Protein AF-A0A6G0XK79-F1 (afdb_monomer_lite)

Sequence (240 aa):
MGPRMSEAQRHFRIYRFLKMQYQDMQPIDMDRLFWMAITHQGVVKQQAERINEAMDNLERCKQDLEAAHSKIHEQAQDIVVMADCITDLNDRQQTRVQQTDLEMTQLREQVSTLTSELRVLKTNMTESDMAANRDKRQVSALTAELSVAKSLVAAKEMETSQLHDDLAAVTAELSALKLELLEASNSHKTFDDKTLALQDNKTLVLQDNKTLVLQDDKTLVPQDNSILDPKDDQVPHTSA

pLDDT: mean 79.85, std 23.66, range [32.09, 98.5]

Radius of gyration: 81.58 Å; chains: 1; bounding box: 162×42×206 Å

Organism: NCBI:txid100861

Foldseek 3Di:
DDDDDDPVRVLVVVLVVLCVVCVPDDPVVSVVVSVVVVVVVVVVVVVVVVVVVVVVVVVVVVVVVVVVVVVVVVVVVVVVVVVVVVVVVVVVVVVVVVVVVVVVVVVVVVVVVVVVVVVVVVVVVVVVVVVVVVVVVVVVVVVVVVVVVVVVVVVVVVVVVVVVVVVVVVVVVVVVVVVVVVVVVVVVVVVPPPPDDDDDDDDDDDDDDDDPDPDDDDDDDDDDDDDDDDDDDDDDDDDD

Secondary structure (DSSP, 8-state):
------HHHHHHHHHHHHHHHTTTS-HHHHHHHHHHHHHHHHHHHHHHHHHHHHHHHHHHHHHHHHHHHHHHHHHHHHHHHHHHHHHHHHHHHHHHHHHHHHHHHHHHHHHHHHHHHHHHHHHHHHHHHHHHHHHHHHHHHHHHHHHHHHHHHHHHHHHHHHHHHHHHHHHHHHHHHHHHHHHHHHHHHHHSSSS-------------------PPPP----------------------

Structure (mmCIF, N/CA/C/O backbone):
data_AF-A0A6G0XK79-F1
#
_entry.id   AF-A0A6G0XK79-F1
#
loop_
_atom_site.group_PDB
_atom_site.id
_atom_site.type_symbol
_atom_site.label_atom_id
_atom_site.label_alt_id
_atom_site.label_comp_id
_atom_site.label_asym_id
_atom_site.label_entity_id
_atom_site.label_seq_id
_atom_site.pdbx_PDB_ins_code
_atom_site.Cartn_x
_atom_site.Cartn_y
_atom_site.Cartn_z
_atom_site.occupancy
_atom_site.B_iso_or_equiv
_atom_site.auth_seq_id
_atom_site.auth_comp_id
_atom_site.auth_asym_id
_atom_site.auth_atom_id
_atom_site.pdbx_PDB_model_num
ATOM 1 N N . MET A 1 1 ? 36.091 -12.181 -81.516 1.00 40.56 1 MET A N 1
ATOM 2 C CA . MET A 1 1 ? 37.198 -11.860 -80.589 1.00 40.56 1 MET A CA 1
ATOM 3 C C . MET A 1 1 ? 38.411 -11.451 -81.413 1.00 40.56 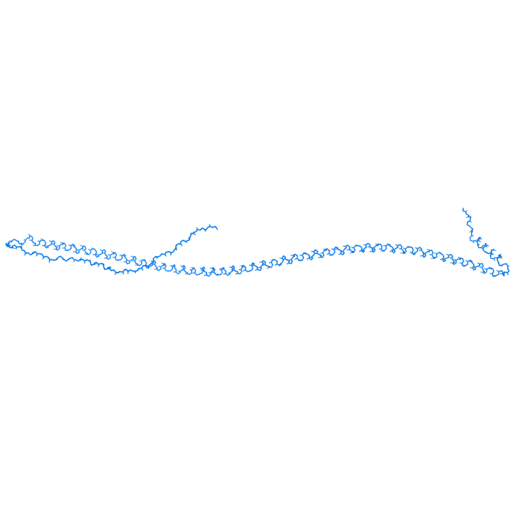1 MET A C 1
ATOM 5 O O . MET A 1 1 ? 38.913 -12.281 -82.154 1.00 40.56 1 MET A O 1
ATOM 9 N N . GLY A 1 2 ? 38.832 -10.185 -81.375 1.00 47.59 2 GLY A N 1
ATOM 10 C CA . GLY A 1 2 ? 40.063 -9.761 -82.057 1.00 47.59 2 GLY A CA 1
ATOM 11 C C . GLY A 1 2 ? 41.308 -10.216 -81.279 1.00 47.59 2 GLY A C 1
ATOM 12 O O . GLY A 1 2 ? 41.247 -10.260 -80.047 1.00 47.59 2 GLY A O 1
ATOM 13 N N . PRO A 1 3 ? 42.424 -10.564 -81.948 1.00 55.78 3 PRO A N 1
ATOM 14 C CA . PRO A 1 3 ? 43.636 -11.008 -81.269 1.00 55.78 3 PRO A CA 1
ATOM 15 C C . PRO A 1 3 ? 44.186 -9.882 -80.385 1.00 55.78 3 PRO A C 1
ATOM 17 O O . PRO A 1 3 ? 44.472 -8.779 -80.857 1.00 55.78 3 PRO A O 1
ATOM 20 N N . ARG A 1 4 ? 44.327 -10.153 -79.082 1.00 59.06 4 ARG A N 1
ATOM 21 C CA . ARG A 1 4 ? 45.000 -9.246 -78.145 1.00 59.06 4 ARG A CA 1
ATOM 22 C C . ARG A 1 4 ? 46.466 -9.124 -78.580 1.00 59.06 4 ARG A C 1
ATOM 24 O O . ARG A 1 4 ? 47.232 -10.062 -78.398 1.00 59.06 4 ARG A O 1
ATOM 31 N N . MET A 1 5 ? 46.851 -7.981 -79.155 1.00 71.75 5 MET A N 1
ATOM 32 C CA . MET A 1 5 ? 48.261 -7.670 -79.431 1.00 71.75 5 MET A CA 1
ATOM 33 C C . MET A 1 5 ? 49.077 -7.755 -78.140 1.00 71.75 5 MET A C 1
ATOM 35 O O . MET A 1 5 ? 48.656 -7.216 -77.104 1.00 71.75 5 MET A O 1
ATOM 39 N N . SER A 1 6 ? 50.245 -8.394 -78.228 1.00 78.12 6 SER A N 1
ATOM 40 C CA . SER A 1 6 ? 51.174 -8.521 -77.104 1.00 78.12 6 SER A CA 1
ATOM 41 C C . SER A 1 6 ? 51.762 -7.160 -76.712 1.00 78.12 6 SER A C 1
ATOM 43 O O . SER A 1 6 ? 51.812 -6.236 -77.528 1.00 78.12 6 SER A O 1
ATOM 45 N N . GLU A 1 7 ? 52.207 -7.023 -75.459 1.00 72.31 7 GLU A N 1
ATOM 46 C CA . GLU A 1 7 ? 52.825 -5.796 -74.919 1.00 72.31 7 GLU A CA 1
ATOM 47 C C . GLU A 1 7 ? 53.948 -5.286 -75.840 1.00 72.31 7 GLU A C 1
ATOM 49 O O . GLU A 1 7 ? 53.963 -4.128 -76.259 1.00 72.31 7 GLU A O 1
ATOM 54 N N . ALA A 1 8 ? 54.815 -6.207 -76.273 1.00 74.00 8 ALA A N 1
ATOM 55 C CA . ALA A 1 8 ? 55.924 -5.934 -77.180 1.00 74.00 8 ALA A CA 1
ATOM 56 C C . ALA A 1 8 ? 55.460 -5.367 -78.532 1.00 74.00 8 ALA A C 1
ATOM 58 O O . ALA A 1 8 ? 56.061 -4.4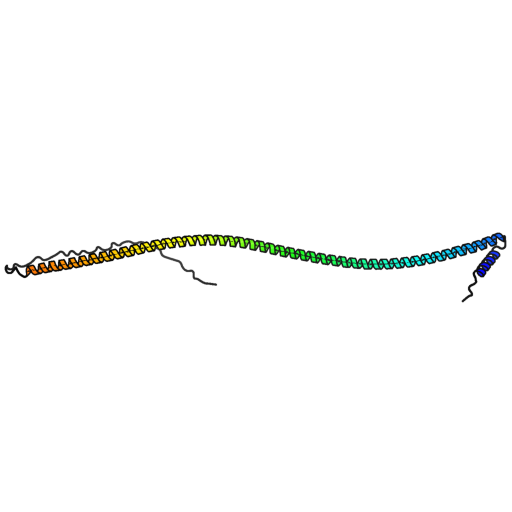32 -79.060 1.00 74.00 8 ALA A O 1
ATOM 59 N N . GLN A 1 9 ? 54.354 -5.878 -79.083 1.00 81.44 9 GLN A N 1
ATOM 60 C CA . GLN A 1 9 ? 53.798 -5.373 -80.340 1.00 81.44 9 GLN A CA 1
ATOM 61 C C . GLN A 1 9 ? 53.176 -3.975 -80.187 1.00 81.44 9 GLN A C 1
ATOM 63 O O . GLN A 1 9 ? 53.191 -3.193 -81.142 1.00 81.44 9 GLN A O 1
ATOM 68 N N . ARG A 1 10 ? 52.647 -3.629 -79.005 1.00 79.19 10 ARG A N 1
ATOM 69 C CA . ARG A 1 10 ? 52.149 -2.272 -78.716 1.00 79.19 10 ARG A CA 1
ATOM 70 C C . ARG A 1 10 ? 53.296 -1.284 -78.574 1.00 79.19 10 ARG A C 1
ATOM 72 O O . ARG A 1 10 ? 53.257 -0.237 -79.212 1.00 79.19 10 ARG A O 1
ATOM 79 N N . HIS A 1 11 ? 54.334 -1.644 -77.822 1.00 81.12 11 HIS A N 1
ATOM 80 C CA . HIS A 1 11 ? 55.532 -0.820 -77.661 1.00 81.12 11 HIS A CA 1
ATOM 81 C C . HIS A 1 11 ? 56.207 -0.555 -79.011 1.00 81.12 11 HIS A C 1
ATOM 83 O O . HIS A 1 11 ? 56.526 0.587 -79.328 1.00 81.12 11 HIS A O 1
ATOM 89 N N . PHE A 1 12 ? 56.312 -1.575 -79.869 1.00 82.00 12 PHE A N 1
ATOM 90 C CA . PHE A 1 12 ? 56.838 -1.412 -81.224 1.00 82.00 12 PHE A CA 1
ATOM 91 C C . PHE A 1 12 ? 55.989 -0.461 -82.087 1.00 82.00 12 PHE A C 1
ATOM 93 O O . PHE A 1 12 ? 56.532 0.348 -82.840 1.00 82.00 12 PHE A O 1
ATOM 100 N N . ARG A 1 13 ? 54.653 -0.506 -81.968 1.00 81.56 13 ARG A N 1
ATOM 101 C CA . ARG A 1 13 ? 53.765 0.453 -82.649 1.00 81.56 13 ARG A CA 1
ATOM 102 C C . ARG A 1 13 ? 53.932 1.879 -82.130 1.00 81.56 13 ARG A C 1
ATOM 104 O O . ARG A 1 13 ? 53.961 2.790 -82.950 1.00 81.56 13 ARG A O 1
ATOM 111 N N . ILE A 1 14 ? 54.058 2.066 -80.817 1.00 81.38 14 ILE A N 1
ATOM 112 C CA . ILE A 1 14 ? 54.282 3.382 -80.199 1.00 81.38 14 ILE A CA 1
ATOM 113 C C . ILE A 1 14 ? 55.622 3.955 -80.664 1.00 81.38 14 ILE A C 1
ATOM 115 O O . ILE A 1 14 ? 55.658 5.079 -81.156 1.00 81.38 14 ILE A O 1
ATOM 119 N N . TYR A 1 15 ? 56.695 3.161 -80.609 1.00 80.69 15 TYR A N 1
ATOM 120 C CA . TYR A 1 15 ? 58.013 3.559 -81.104 1.00 80.69 15 TYR A CA 1
ATOM 121 C C . TYR A 1 15 ? 57.960 3.967 -82.579 1.00 80.69 15 TYR A C 1
ATOM 123 O O . TYR A 1 15 ? 58.430 5.038 -82.958 1.00 80.69 15 TYR A O 1
ATOM 131 N N . ARG A 1 16 ? 57.316 3.147 -83.420 1.00 82.31 16 ARG A N 1
ATOM 132 C CA . ARG A 1 16 ? 57.148 3.440 -84.848 1.00 82.31 16 ARG A CA 1
ATOM 133 C C . ARG A 1 16 ? 56.316 4.702 -85.091 1.00 82.31 16 ARG A C 1
ATOM 135 O O . ARG A 1 16 ? 56.652 5.462 -85.989 1.00 82.31 16 ARG A O 1
ATOM 142 N N . PHE A 1 17 ? 55.251 4.928 -84.324 1.00 82.38 17 PHE A N 1
ATOM 143 C CA . PHE A 1 17 ? 54.407 6.119 -84.440 1.00 82.38 17 PHE A CA 1
ATOM 144 C C . PHE A 1 17 ? 55.158 7.390 -84.041 1.00 82.38 17 PHE A C 1
ATOM 146 O O . PHE A 1 17 ? 55.190 8.334 -84.825 1.00 82.38 17 PHE A O 1
ATOM 153 N N . LEU A 1 18 ? 55.822 7.387 -82.881 1.00 79.94 18 LEU A N 1
ATOM 154 C CA . LEU A 1 18 ? 56.646 8.512 -82.440 1.00 79.94 18 LEU A CA 1
ATOM 155 C C . LEU A 1 18 ? 57.743 8.806 -83.477 1.00 79.94 18 LEU A C 1
ATOM 157 O O . LEU A 1 18 ? 57.928 9.956 -83.858 1.00 79.94 18 LEU A O 1
ATOM 161 N N . LYS A 1 19 ? 58.410 7.770 -84.007 1.00 77.50 19 LYS A N 1
ATOM 162 C CA . LYS A 1 19 ? 59.449 7.909 -85.044 1.00 77.50 19 LYS A CA 1
ATOM 163 C C . LYS A 1 19 ? 58.921 8.502 -86.354 1.00 77.50 19 LYS A C 1
ATOM 165 O O . LYS A 1 19 ? 59.672 9.150 -87.070 1.00 77.50 19 LYS A O 1
ATOM 170 N N . MET A 1 20 ? 57.649 8.273 -86.686 1.00 82.06 20 MET A N 1
ATOM 171 C CA . MET A 1 20 ? 57.010 8.892 -87.853 1.00 82.06 20 MET A CA 1
ATOM 172 C C . MET A 1 20 ? 56.579 10.340 -87.594 1.00 82.06 20 MET A C 1
ATOM 174 O O . MET A 1 20 ? 56.640 11.141 -88.516 1.00 82.06 20 MET A O 1
ATOM 178 N N . GLN A 1 21 ? 56.141 10.677 -86.378 1.00 78.25 21 GLN A N 1
ATOM 179 C CA . GLN A 1 21 ? 55.711 12.038 -86.020 1.00 78.25 21 GLN A CA 1
ATOM 180 C C . GLN A 1 21 ? 56.888 13.006 -85.821 1.00 78.25 21 GLN A C 1
ATOM 182 O O . GLN A 1 21 ? 56.729 14.205 -86.020 1.00 78.25 21 GLN A O 1
ATOM 187 N N . TYR A 1 22 ? 58.067 12.491 -85.466 1.00 78.38 22 TYR A N 1
ATOM 188 C CA . TYR A 1 22 ? 59.258 13.284 -85.152 1.00 78.38 22 TYR A CA 1
ATOM 189 C C . TYR A 1 22 ? 60.474 12.825 -85.977 1.00 78.38 22 TYR A C 1
ATOM 191 O O . TYR A 1 22 ? 61.506 12.446 -85.428 1.00 78.38 22 TYR A O 1
ATOM 199 N N . GLN A 1 23 ? 60.344 12.816 -87.309 1.00 71.88 23 GLN A N 1
ATOM 200 C CA . GLN A 1 23 ? 61.388 12.325 -88.228 1.00 71.88 23 GLN A CA 1
ATOM 201 C C . GLN A 1 23 ? 62.683 13.156 -88.213 1.00 71.88 23 GLN A C 1
ATOM 203 O O . GLN A 1 23 ? 63.746 12.598 -88.477 1.00 71.88 23 GLN A O 1
ATOM 208 N N . ASP A 1 24 ? 62.600 14.442 -87.857 1.00 76.75 24 ASP A N 1
ATOM 209 C CA . ASP A 1 24 ? 63.737 15.376 -87.853 1.00 76.75 24 ASP A CA 1
ATOM 210 C C . ASP A 1 24 ? 64.489 15.433 -86.505 1.00 76.75 24 ASP A C 1
ATOM 212 O O . ASP A 1 24 ? 65.476 16.157 -86.367 1.00 76.75 24 ASP A O 1
ATOM 216 N N . MET A 1 25 ? 64.037 14.684 -85.490 1.00 67.25 25 MET A N 1
ATOM 217 C CA . MET A 1 25 ? 64.692 14.624 -84.178 1.00 67.25 25 MET A CA 1
ATOM 218 C C . MET A 1 25 ? 65.877 13.649 -84.170 1.00 67.25 25 MET A C 1
ATOM 220 O O . MET A 1 25 ? 65.859 12.614 -84.839 1.00 67.25 25 MET A O 1
ATOM 224 N N . GLN A 1 26 ? 66.903 13.936 -83.358 1.00 72.38 26 GLN A N 1
ATOM 225 C CA . GLN A 1 26 ? 68.037 13.024 -83.209 1.00 72.38 26 GLN A CA 1
ATOM 226 C C . GLN A 1 26 ? 67.612 11.698 -82.541 1.00 72.38 26 GLN A C 1
ATOM 228 O O . GLN A 1 26 ? 66.735 11.694 -81.673 1.00 72.38 26 GLN A O 1
ATOM 233 N N . PRO A 1 27 ? 68.254 10.560 -82.878 1.00 68.31 27 PRO A N 1
ATOM 234 C CA . PRO A 1 27 ? 67.885 9.240 -82.349 1.00 68.31 27 PRO A CA 1
ATOM 235 C C . PRO A 1 27 ? 67.851 9.148 -80.813 1.00 68.31 27 PRO A C 1
ATOM 237 O O . PRO A 1 27 ? 67.010 8.446 -80.258 1.00 68.31 27 PRO A O 1
ATOM 240 N N . ILE A 1 28 ? 68.727 9.888 -80.124 1.00 71.44 28 ILE A N 1
ATOM 241 C CA . ILE A 1 28 ? 68.823 9.900 -78.654 1.00 71.44 28 ILE A CA 1
ATOM 242 C C . ILE A 1 28 ? 67.577 10.539 -78.014 1.00 71.44 28 ILE A C 1
ATOM 244 O O . ILE A 1 28 ? 67.080 10.047 -76.999 1.00 71.44 28 ILE A O 1
ATOM 248 N N . ASP A 1 29 ? 67.028 11.592 -78.625 1.00 77.75 29 ASP A N 1
ATOM 249 C CA . ASP A 1 29 ? 65.820 12.261 -78.128 1.00 77.75 29 ASP A CA 1
ATOM 250 C C . ASP A 1 29 ? 64.577 11.379 -78.318 1.00 77.75 29 ASP A C 1
ATOM 252 O O . ASP A 1 29 ? 63.693 11.332 -77.458 1.00 77.75 29 ASP A O 1
ATOM 256 N N . MET A 1 30 ? 64.555 10.593 -79.396 1.00 75.56 30 MET A N 1
ATOM 257 C CA . MET A 1 30 ? 63.496 9.627 -79.689 1.00 75.56 30 MET A CA 1
ATOM 258 C C . MET A 1 30 ? 63.439 8.464 -78.696 1.00 75.56 30 MET A C 1
ATOM 260 O O . MET A 1 30 ? 62.354 8.112 -78.225 1.00 75.56 30 MET A O 1
ATOM 264 N N . ASP A 1 31 ? 64.584 7.882 -78.338 1.00 81.62 31 ASP A N 1
ATOM 265 C CA . ASP A 1 31 ? 64.633 6.802 -77.347 1.00 81.62 31 ASP A CA 1
ATOM 266 C C . ASP A 1 31 ? 64.219 7.308 -75.955 1.00 81.62 31 ASP A C 1
ATOM 268 O O . ASP A 1 31 ? 63.509 6.614 -75.221 1.00 81.62 31 ASP A O 1
ATOM 272 N N . ARG A 1 32 ? 64.575 8.553 -75.608 1.00 83.56 32 ARG A N 1
ATOM 273 C CA . ARG A 1 32 ? 64.145 9.198 -74.360 1.00 83.56 32 ARG A CA 1
ATOM 274 C C . ARG A 1 32 ? 62.633 9.419 -74.317 1.00 83.56 32 ARG A C 1
ATOM 276 O O . ARG A 1 32 ? 62.011 9.114 -73.300 1.00 83.56 32 ARG A O 1
ATOM 283 N N . LEU A 1 33 ? 62.033 9.904 -75.408 1.00 82.88 33 LEU A N 1
ATOM 284 C CA . LEU A 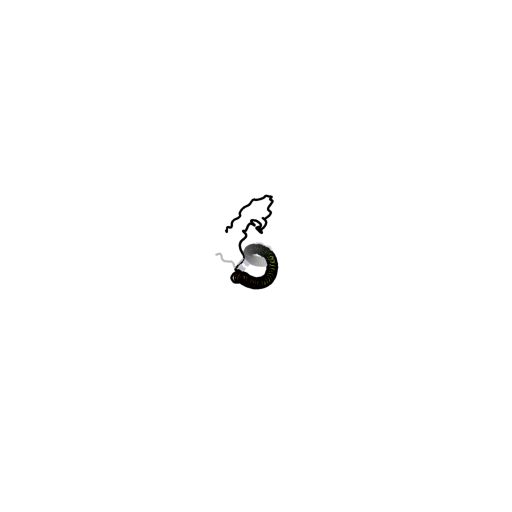1 33 ? 60.578 10.058 -75.526 1.00 82.88 33 LEU A CA 1
ATOM 285 C C . LEU A 1 33 ? 59.853 8.714 -75.437 1.00 82.88 33 LEU A C 1
ATOM 287 O O . LEU A 1 33 ? 58.829 8.612 -74.762 1.00 82.88 33 LEU A O 1
ATOM 291 N N . PHE A 1 34 ? 60.393 7.676 -76.076 1.00 84.94 34 PHE A N 1
ATOM 292 C CA . PHE A 1 34 ? 59.839 6.331 -75.995 1.00 84.94 34 PHE A CA 1
ATOM 293 C C . PHE A 1 34 ? 59.852 5.795 -74.557 1.00 84.94 34 PHE A C 1
ATOM 295 O O . PHE A 1 34 ? 58.803 5.396 -74.054 1.00 84.94 34 PHE A O 1
ATOM 302 N N . TRP A 1 35 ? 60.991 5.845 -73.858 1.00 85.06 35 TRP A N 1
ATOM 303 C CA . TRP A 1 35 ? 61.067 5.400 -72.462 1.00 85.06 35 TRP A CA 1
ATOM 304 C C . TRP A 1 35 ? 60.178 6.224 -71.532 1.00 85.06 35 TRP A C 1
ATOM 306 O O . TRP A 1 35 ? 59.519 5.649 -70.669 1.00 85.06 35 TRP A O 1
ATOM 316 N N . MET A 1 36 ? 60.093 7.541 -71.739 1.00 86.00 36 MET A N 1
ATOM 317 C CA . MET A 1 36 ? 59.183 8.411 -70.994 1.00 86.00 36 MET A CA 1
ATOM 318 C C . MET A 1 36 ? 57.715 8.013 -71.216 1.00 86.00 36 MET A C 1
ATOM 320 O O . MET A 1 36 ? 56.952 7.905 -70.260 1.00 86.00 36 MET A O 1
ATOM 324 N N . ALA A 1 37 ? 57.306 7.718 -72.451 1.00 82.88 37 ALA A N 1
ATOM 325 C CA . ALA A 1 37 ? 55.948 7.254 -72.733 1.00 82.88 37 ALA A CA 1
ATOM 326 C C . ALA A 1 37 ? 55.630 5.921 -72.029 1.00 82.88 37 ALA A C 1
ATOM 328 O O . ALA A 1 37 ? 54.549 5.770 -71.458 1.00 82.88 37 ALA A O 1
ATOM 329 N N . ILE A 1 38 ? 56.579 4.978 -72.014 1.00 83.62 38 ILE A N 1
ATOM 330 C CA . ILE A 1 38 ? 56.422 3.684 -71.334 1.00 83.62 38 ILE A CA 1
ATOM 331 C C . ILE A 1 38 ? 56.330 3.852 -69.811 1.00 83.62 38 ILE A C 1
ATOM 333 O O . ILE A 1 38 ? 55.458 3.248 -69.184 1.00 83.62 38 ILE A O 1
ATOM 337 N N . THR A 1 39 ? 57.177 4.687 -69.200 1.00 85.56 39 THR A N 1
ATOM 338 C CA . THR A 1 39 ? 57.130 4.923 -67.748 1.00 85.56 39 THR A CA 1
ATOM 339 C C . THR A 1 39 ? 55.848 5.639 -67.336 1.00 85.56 39 THR A C 1
ATOM 341 O O . THR A 1 39 ? 55.195 5.198 -66.391 1.00 85.56 39 THR A O 1
ATOM 344 N N . HIS A 1 40 ? 55.415 6.667 -68.074 1.00 86.38 40 HIS A N 1
ATOM 345 C CA . HIS A 1 40 ? 54.132 7.328 -67.828 1.00 86.38 40 HIS A CA 1
ATOM 346 C C . HIS A 1 40 ? 52.948 6.365 -67.981 1.00 86.38 40 HIS A C 1
ATOM 348 O O . HIS A 1 40 ? 52.057 6.370 -67.135 1.00 86.38 40 HIS A O 1
ATOM 354 N N . GLN A 1 41 ? 52.941 5.497 -68.999 1.00 86.19 41 GLN A N 1
ATOM 355 C CA . GLN A 1 41 ? 51.893 4.484 -69.160 1.00 86.19 41 GLN A CA 1
ATOM 356 C C . GLN A 1 41 ? 51.857 3.503 -67.976 1.00 86.19 41 GLN A C 1
ATOM 358 O O . GLN A 1 41 ? 50.774 3.173 -67.487 1.00 86.19 41 GLN A O 1
ATOM 363 N N . GLY A 1 42 ? 53.023 3.064 -67.490 1.00 87.56 42 GLY A N 1
ATOM 364 C CA . GLY A 1 42 ? 53.133 2.215 -66.302 1.00 87.56 42 GLY A CA 1
ATOM 365 C C . GLY A 1 42 ? 52.592 2.893 -65.040 1.00 87.56 42 GLY A C 1
ATOM 366 O O . GLY A 1 42 ? 51.783 2.300 -64.327 1.00 87.56 42 GLY A O 1
ATOM 367 N N . VAL A 1 43 ? 52.963 4.157 -64.808 1.00 91.31 43 VAL A N 1
ATOM 368 C CA . VAL A 1 43 ? 52.475 4.965 -63.676 1.00 91.31 43 VAL A CA 1
ATOM 369 C C . VAL A 1 43 ? 50.961 5.164 -63.748 1.00 91.31 43 VAL A C 1
ATOM 371 O O . VAL A 1 43 ? 50.273 4.963 -62.751 1.00 91.31 43 VAL A O 1
ATOM 374 N N . VAL A 1 44 ? 50.417 5.490 -64.926 1.00 90.44 44 VAL A N 1
ATOM 375 C CA . VAL A 1 44 ? 48.968 5.661 -65.125 1.00 90.44 44 VAL A CA 1
ATOM 376 C C . VAL A 1 44 ? 48.215 4.361 -64.837 1.00 90.44 44 VAL A C 1
ATOM 378 O O . VAL A 1 44 ? 47.181 4.392 -64.174 1.00 90.44 44 VAL A O 1
ATOM 381 N N . LYS A 1 45 ? 48.736 3.209 -65.279 1.00 91.62 45 LYS A N 1
ATOM 382 C CA . LYS A 1 45 ? 48.121 1.903 -65.001 1.00 91.62 45 LYS A CA 1
ATOM 383 C C . LYS A 1 45 ? 48.135 1.573 -63.506 1.00 91.62 45 LYS A C 1
ATOM 385 O O . LYS A 1 45 ? 47.096 1.211 -62.962 1.00 91.62 45 LYS A O 1
ATOM 390 N N . GLN A 1 46 ? 49.273 1.761 -62.838 1.00 93.38 46 GLN A N 1
ATOM 391 C CA . GLN A 1 46 ? 49.388 1.551 -61.393 1.00 93.38 46 GLN A CA 1
ATOM 392 C C . GLN A 1 46 ? 48.452 2.485 -60.614 1.00 93.38 46 GLN A C 1
ATOM 394 O O . GLN A 1 46 ? 47.833 2.086 -59.630 1.00 93.38 46 GLN A O 1
ATOM 399 N N . GLN A 1 47 ? 48.320 3.736 -61.054 1.00 94.50 47 GLN A N 1
ATOM 400 C CA . GLN A 1 47 ? 47.414 4.691 -60.432 1.00 94.50 47 GLN A CA 1
ATOM 401 C C . GLN A 1 47 ? 45.945 4.303 -60.639 1.00 94.50 47 GLN A C 1
ATOM 403 O O . GLN A 1 47 ? 45.164 4.417 -59.699 1.00 94.50 47 GLN A O 1
ATOM 408 N N . ALA A 1 48 ? 45.576 3.779 -61.812 1.00 94.38 48 ALA A N 1
ATOM 409 C CA . ALA A 1 48 ? 44.236 3.252 -62.064 1.00 94.38 48 ALA A CA 1
ATOM 410 C C . ALA A 1 48 ? 43.909 2.034 -61.178 1.00 94.38 48 ALA A C 1
ATOM 412 O O . ALA A 1 48 ? 42.817 1.964 -60.623 1.00 94.38 48 ALA A O 1
ATOM 413 N N . GLU A 1 49 ? 44.856 1.111 -60.989 1.00 96.06 49 GLU A N 1
ATOM 414 C CA . GLU A 1 49 ? 44.693 -0.040 -60.085 1.00 96.06 49 GLU A CA 1
ATOM 415 C C . GLU A 1 49 ? 44.484 0.411 -58.631 1.00 96.06 49 GLU A C 1
ATOM 417 O O . GLU A 1 49 ? 43.546 -0.040 -57.978 1.00 96.06 49 GLU A O 1
ATOM 422 N N . ARG A 1 50 ? 45.279 1.381 -58.157 1.00 96.75 50 ARG A N 1
ATOM 423 C CA . ARG A 1 50 ? 45.112 1.974 -56.818 1.00 96.75 50 ARG A CA 1
ATOM 424 C C . ARG A 1 50 ? 43.766 2.674 -56.639 1.00 96.75 50 ARG A C 1
ATOM 426 O O . ARG A 1 50 ? 43.195 2.616 -55.555 1.00 96.75 50 ARG A O 1
ATOM 433 N N . ILE A 1 51 ? 43.274 3.359 -57.674 1.00 96.81 51 ILE A N 1
ATOM 434 C CA . ILE A 1 51 ? 41.955 4.006 -57.643 1.00 96.81 51 ILE A CA 1
ATOM 435 C C . ILE A 1 51 ? 40.851 2.950 -57.552 1.00 96.81 51 ILE A C 1
ATOM 437 O O . ILE A 1 51 ? 39.957 3.101 -56.727 1.00 96.81 51 ILE A O 1
ATOM 441 N N . ASN A 1 52 ? 40.935 1.872 -58.333 1.00 96.31 52 ASN A N 1
ATOM 442 C CA . ASN A 1 52 ? 39.951 0.790 -58.281 1.00 96.31 52 ASN A CA 1
ATOM 443 C C . ASN A 1 52 ? 39.927 0.111 -56.904 1.00 96.31 52 ASN A C 1
ATOM 445 O O . ASN A 1 52 ? 38.860 -0.063 -56.329 1.00 96.31 52 ASN A O 1
ATOM 449 N N . GLU A 1 53 ? 41.092 -0.188 -56.324 1.00 97.56 53 GLU A N 1
ATOM 450 C CA . GLU A 1 53 ? 41.173 -0.761 -54.976 1.00 97.56 53 GLU A CA 1
ATOM 451 C C . GLU A 1 53 ? 40.605 0.193 -53.909 1.00 97.56 53 GLU A C 1
ATOM 453 O O . GLU A 1 53 ? 39.880 -0.228 -53.005 1.00 97.56 53 GLU A O 1
ATOM 458 N N . ALA A 1 54 ? 40.889 1.495 -54.021 1.00 97.12 54 ALA A N 1
ATOM 459 C CA . ALA A 1 54 ? 40.313 2.503 -53.135 1.00 97.12 54 ALA A CA 1
ATOM 460 C C . ALA A 1 54 ? 38.784 2.585 -53.275 1.00 97.12 54 ALA A C 1
ATOM 462 O O . ALA A 1 54 ? 38.097 2.718 -52.264 1.00 97.12 54 ALA A O 1
ATOM 463 N N . MET A 1 55 ? 38.252 2.468 -54.495 1.00 97.56 55 MET A N 1
ATOM 464 C CA . MET A 1 55 ? 36.810 2.411 -54.741 1.00 97.56 55 MET A CA 1
ATOM 465 C C . MET A 1 55 ? 36.173 1.163 -54.120 1.00 97.56 55 MET A C 1
ATOM 467 O O . MET A 1 55 ? 35.163 1.290 -53.434 1.00 97.56 55 MET A O 1
ATOM 471 N N . ASP A 1 56 ? 36.782 -0.014 -54.274 1.00 97.69 56 ASP A N 1
ATOM 472 C CA . ASP A 1 56 ? 36.275 -1.257 -53.677 1.00 97.69 56 ASP A CA 1
ATOM 473 C C . ASP A 1 56 ? 36.287 -1.205 -52.141 1.00 97.69 56 ASP A C 1
ATOM 475 O O . ASP A 1 56 ? 35.377 -1.709 -51.477 1.00 97.69 56 ASP A O 1
ATOM 479 N N . ASN A 1 57 ? 37.318 -0.590 -51.555 1.00 98.00 57 ASN A N 1
ATOM 480 C CA . ASN A 1 57 ? 37.393 -0.361 -50.112 1.00 98.00 57 ASN A CA 1
ATOM 481 C C . ASN A 1 57 ? 36.326 0.639 -49.639 1.00 98.00 57 ASN A C 1
ATOM 483 O O . ASN A 1 57 ? 35.730 0.434 -48.582 1.00 98.00 57 ASN A O 1
ATOM 487 N N . LEU A 1 58 ? 36.072 1.701 -50.411 1.00 98.19 58 LEU A N 1
ATOM 488 C CA . LEU A 1 58 ? 35.028 2.680 -50.110 1.00 98.19 58 LEU A CA 1
ATOM 489 C C . LEU A 1 58 ? 33.639 2.030 -50.139 1.00 98.19 58 LEU A C 1
ATOM 491 O O . LEU A 1 58 ? 32.840 2.270 -49.238 1.00 98.19 58 LEU A O 1
ATOM 495 N N . GLU A 1 59 ? 33.368 1.182 -51.132 1.00 98.00 59 GLU A N 1
ATOM 496 C CA . GLU A 1 59 ? 32.081 0.493 -51.252 1.00 98.00 59 GLU A CA 1
ATOM 497 C C . GLU A 1 59 ? 31.859 -0.487 -50.092 1.00 98.00 59 GLU A C 1
ATOM 499 O O . GLU A 1 59 ? 30.781 -0.500 -49.500 1.00 98.00 59 GLU A O 1
ATOM 504 N N . ARG A 1 60 ? 32.895 -1.236 -49.684 1.00 98.25 60 ARG A N 1
ATOM 505 C CA . ARG A 1 60 ? 32.836 -2.065 -48.466 1.00 98.25 60 ARG A CA 1
ATOM 506 C C . ARG A 1 60 ? 32.561 -1.231 -47.215 1.00 98.25 60 ARG A C 1
ATOM 508 O O . ARG A 1 60 ? 31.657 -1.554 -46.456 1.00 98.25 60 ARG A O 1
ATOM 515 N N . CYS A 1 61 ? 33.281 -0.124 -47.038 1.00 98.19 61 CYS A N 1
ATOM 516 C CA . CYS A 1 61 ? 33.086 0.778 -45.900 1.00 98.19 61 CYS A CA 1
ATOM 517 C C . CYS A 1 61 ? 31.657 1.345 -45.849 1.00 98.19 61 CYS A C 1
ATOM 519 O O . CYS A 1 61 ? 31.051 1.432 -44.782 1.00 98.19 61 CYS A O 1
ATOM 521 N N . LYS A 1 62 ? 31.087 1.690 -47.007 1.00 98.25 62 LYS A N 1
ATOM 522 C CA . LYS A 1 62 ? 29.701 2.148 -47.116 1.00 98.25 62 LYS A CA 1
ATOM 523 C C . LYS A 1 62 ? 28.709 1.064 -46.682 1.00 98.25 62 LYS A C 1
ATOM 525 O O . LYS A 1 62 ? 27.803 1.364 -45.911 1.00 98.25 62 LYS A O 1
ATOM 530 N N . GLN A 1 63 ? 28.892 -0.176 -47.134 1.00 98.25 63 GLN A N 1
ATOM 531 C CA . GLN A 1 63 ? 28.036 -1.303 -46.741 1.00 98.25 63 GLN A CA 1
ATOM 532 C C . GLN A 1 63 ? 28.107 -1.572 -45.233 1.00 98.25 63 GLN A C 1
ATOM 534 O O . GLN A 1 63 ? 27.072 -1.745 -44.589 1.00 98.25 63 GLN A O 1
ATOM 539 N N . ASP A 1 64 ? 29.308 -1.535 -44.653 1.00 98.31 64 ASP A N 1
ATOM 540 C CA . ASP A 1 64 ? 29.502 -1.692 -43.208 1.00 98.31 64 ASP A CA 1
ATOM 541 C C . ASP A 1 64 ? 28.809 -0.567 -42.421 1.00 98.31 64 ASP A C 1
ATOM 543 O O . ASP A 1 64 ? 28.181 -0.818 -41.389 1.00 98.31 64 ASP A O 1
ATOM 547 N N . LEU A 1 65 ? 28.869 0.673 -42.924 1.00 98.31 65 LEU A N 1
ATOM 548 C CA . LEU A 1 65 ? 28.193 1.818 -42.315 1.00 98.31 65 LEU A CA 1
ATOM 549 C C . LEU A 1 65 ? 26.664 1.682 -42.374 1.00 98.31 65 LEU A C 1
ATOM 551 O O . LEU A 1 65 ? 25.991 1.941 -41.377 1.00 98.31 65 LEU A O 1
ATOM 555 N N . GLU A 1 66 ? 26.107 1.248 -43.506 1.00 98.12 66 GLU A N 1
ATOM 556 C CA . GLU A 1 66 ? 24.666 1.005 -43.664 1.00 98.12 66 GLU A CA 1
ATOM 557 C C . GLU A 1 66 ? 24.173 -0.124 -42.741 1.00 98.12 66 GLU A C 1
ATOM 559 O O . GLU A 1 66 ? 23.117 -0.003 -42.106 1.00 98.12 66 GLU A O 1
ATOM 564 N N . ALA A 1 67 ? 24.962 -1.193 -42.591 1.00 98.31 67 ALA A N 1
ATOM 565 C CA . ALA A 1 67 ? 24.673 -2.276 -41.655 1.00 98.31 67 ALA A CA 1
ATOM 566 C C . ALA A 1 67 ? 24.719 -1.797 -40.193 1.00 98.31 67 ALA A C 1
ATOM 568 O O . ALA A 1 67 ? 23.819 -2.104 -39.406 1.00 98.31 67 ALA A O 1
ATOM 569 N N . ALA A 1 68 ? 25.727 -0.996 -39.832 1.00 98.19 68 ALA A N 1
ATOM 570 C CA . ALA A 1 68 ? 25.837 -0.405 -38.501 1.00 98.19 68 ALA A CA 1
ATOM 571 C C . ALA A 1 68 ? 24.662 0.536 -38.199 1.00 98.19 68 ALA A C 1
ATOM 573 O O . ALA A 1 68 ? 24.068 0.446 -37.126 1.00 98.19 68 ALA A O 1
ATOM 574 N N . HIS A 1 69 ? 24.279 1.392 -39.150 1.00 98.31 69 HIS A N 1
ATOM 575 C CA . HIS A 1 69 ? 23.116 2.272 -39.021 1.00 98.31 69 HIS A CA 1
ATOM 576 C C . HIS A 1 69 ? 21.821 1.488 -38.808 1.00 98.31 69 HIS A C 1
ATOM 578 O O . HIS A 1 69 ? 21.036 1.841 -37.931 1.00 98.31 69 HIS A O 1
ATOM 584 N N . SER A 1 70 ? 21.618 0.406 -39.563 1.00 98.31 70 SER A N 1
ATOM 585 C CA . SER A 1 70 ? 20.433 -0.446 -39.417 1.00 98.31 70 SER A CA 1
ATOM 586 C C . SER A 1 70 ? 20.358 -1.062 -38.017 1.00 98.31 70 SER A C 1
ATOM 588 O O . SER A 1 70 ? 19.312 -1.014 -37.376 1.00 98.31 70 SER A O 1
ATOM 590 N N . LYS A 1 71 ? 21.490 -1.549 -37.495 1.00 98.44 71 LYS A N 1
ATOM 591 C CA . LYS A 1 71 ? 21.567 -2.120 -36.146 1.00 98.44 71 LYS A CA 1
ATOM 592 C C . LYS A 1 71 ? 21.354 -1.078 -35.047 1.00 98.44 71 LYS A C 1
ATOM 594 O O . LYS A 1 71 ? 20.657 -1.348 -34.076 1.00 98.44 71 LYS A O 1
ATOM 599 N N . ILE A 1 72 ? 21.930 0.116 -35.197 1.00 98.19 72 ILE A N 1
ATOM 600 C CA . ILE A 1 72 ? 21.709 1.229 -34.261 1.00 98.19 72 ILE A CA 1
ATOM 601 C C . ILE A 1 72 ? 20.232 1.631 -34.258 1.00 98.19 72 ILE A C 1
ATOM 603 O O . ILE A 1 72 ? 19.680 1.913 -33.199 1.00 98.19 72 ILE A O 1
ATOM 607 N N . HIS A 1 73 ? 19.582 1.645 -35.423 1.00 98.25 73 HIS A N 1
ATOM 608 C CA . HIS A 1 73 ? 18.164 1.969 -35.526 1.00 98.25 73 HIS A CA 1
ATOM 609 C C . HIS A 1 73 ? 17.281 0.944 -34.804 1.00 98.25 73 HIS A C 1
ATOM 611 O O . HIS A 1 73 ? 16.402 1.344 -34.047 1.00 98.25 73 HIS A O 1
ATOM 617 N N . GLU A 1 74 ? 17.547 -0.351 -34.982 1.00 98.19 74 GLU A N 1
ATOM 618 C CA . GLU A 1 74 ? 16.859 -1.431 -34.260 1.00 98.19 74 GLU A CA 1
ATOM 619 C C . GLU A 1 74 ? 17.047 -1.288 -32.741 1.00 98.19 74 GLU A C 1
ATOM 621 O O . GLU A 1 74 ? 16.076 -1.232 -31.992 1.00 98.19 74 GLU A O 1
ATOM 626 N N . GLN A 1 75 ? 18.286 -1.086 -32.285 1.00 98.25 75 GLN A N 1
ATOM 627 C CA . GLN A 1 75 ? 18.567 -0.862 -30.864 1.00 98.25 75 GLN A CA 1
ATOM 628 C C . GLN A 1 75 ? 17.869 0.387 -30.312 1.00 98.25 75 GLN A C 1
ATOM 630 O O . GLN A 1 75 ? 17.416 0.390 -29.169 1.00 98.25 75 GLN A O 1
ATOM 635 N N . ALA A 1 76 ? 17.768 1.458 -31.102 1.00 98.06 76 ALA A N 1
ATOM 636 C CA . ALA A 1 76 ? 17.049 2.661 -30.701 1.00 98.06 76 ALA A CA 1
ATOM 637 C C . ALA A 1 76 ? 15.542 2.398 -30.546 1.00 98.06 76 ALA A C 1
ATOM 639 O O . ALA A 1 76 ? 14.937 2.917 -29.611 1.00 98.06 76 ALA A O 1
ATOM 640 N N . GLN A 1 77 ? 14.946 1.576 -31.416 1.00 98.19 77 GLN A N 1
ATOM 641 C CA . GLN A 1 77 ? 13.547 1.160 -31.287 1.00 98.19 77 GLN A CA 1
ATOM 642 C C . GLN A 1 77 ? 13.326 0.328 -30.017 1.00 98.19 77 GLN A C 1
ATOM 644 O O . GLN A 1 77 ? 12.399 0.617 -29.260 1.00 98.19 77 GLN A O 1
ATOM 649 N N . ASP A 1 78 ? 14.211 -0.629 -29.728 1.00 98.19 78 ASP A N 1
ATOM 650 C CA . ASP A 1 78 ? 14.143 -1.436 -28.504 1.00 98.19 78 ASP A CA 1
ATOM 651 C C . ASP A 1 78 ? 14.229 -0.570 -27.238 1.00 98.19 78 ASP A C 1
ATOM 653 O O . ASP A 1 78 ? 13.494 -0.785 -26.270 1.00 98.19 78 ASP A O 1
ATOM 657 N N . ILE A 1 79 ? 15.099 0.447 -27.244 1.00 98.25 79 ILE A N 1
ATOM 658 C CA . ILE A 1 79 ? 15.228 1.404 -26.137 1.00 98.25 79 ILE A CA 1
ATOM 659 C C . ILE A 1 79 ? 13.928 2.187 -25.928 1.00 98.25 79 ILE A C 1
ATOM 661 O O . ILE A 1 79 ? 13.532 2.392 -24.782 1.00 98.25 79 ILE A O 1
ATOM 665 N N . VAL A 1 80 ? 13.252 2.606 -27.002 1.00 98.38 80 VAL A N 1
ATOM 666 C CA . VAL A 1 80 ? 11.962 3.310 -26.901 1.00 98.38 80 VAL A CA 1
ATOM 667 C C . VAL A 1 80 ? 10.905 2.408 -26.264 1.00 98.38 80 VAL A C 1
ATOM 669 O O . VAL A 1 80 ? 10.276 2.812 -25.291 1.00 98.38 80 VAL A O 1
ATOM 672 N N . VAL A 1 81 ? 10.778 1.159 -26.722 1.00 98.25 81 VAL A N 1
ATOM 673 C CA . VAL A 1 81 ? 9.831 0.192 -26.137 1.00 98.25 81 VAL A CA 1
ATOM 674 C C . VAL A 1 81 ? 10.132 -0.059 -24.656 1.00 98.25 81 VAL A C 1
ATOM 676 O O . VAL A 1 81 ? 9.222 -0.158 -23.830 1.00 98.25 81 VAL A O 1
ATOM 679 N N . MET A 1 82 ? 11.412 -0.140 -24.290 1.00 98.31 82 MET A N 1
ATOM 680 C CA . MET A 1 82 ? 11.819 -0.287 -22.895 1.00 98.31 82 MET A CA 1
ATOM 681 C C . MET A 1 82 ? 11.465 0.951 -22.059 1.00 98.31 82 MET A C 1
ATOM 683 O O . MET A 1 82 ? 11.013 0.801 -20.924 1.00 98.31 82 MET A O 1
ATOM 687 N N . ALA A 1 83 ? 11.634 2.157 -22.605 1.00 98.38 83 ALA A N 1
ATOM 688 C CA . ALA A 1 83 ? 11.257 3.401 -21.937 1.00 98.38 83 ALA A CA 1
ATOM 689 C C . ALA A 1 83 ? 9.741 3.485 -21.688 1.00 98.38 83 ALA A C 1
ATOM 691 O O . ALA A 1 83 ? 9.324 3.857 -20.587 1.00 98.38 83 ALA A O 1
ATOM 692 N N . ASP A 1 84 ? 8.925 3.061 -22.655 1.00 98.38 84 ASP A N 1
ATOM 693 C CA . ASP A 1 84 ? 7.470 2.967 -22.494 1.00 98.38 84 ASP A CA 1
ATOM 694 C C . ASP A 1 84 ? 7.106 1.965 -21.386 1.00 98.38 84 ASP A C 1
ATOM 696 O O . ASP A 1 84 ? 6.329 2.281 -20.486 1.00 98.38 84 ASP A O 1
ATOM 700 N N . CYS A 1 85 ? 7.749 0.790 -21.362 1.00 98.38 85 CYS A N 1
ATOM 701 C CA . CYS A 1 85 ? 7.532 -0.215 -20.315 1.00 98.38 85 CYS A CA 1
ATOM 702 C C . CYS A 1 85 ? 7.920 0.287 -18.914 1.00 98.38 85 CYS A C 1
ATOM 704 O O . CYS A 1 85 ? 7.254 -0.041 -17.929 1.00 98.38 85 CYS A O 1
ATOM 706 N N . ILE A 1 86 ? 9.006 1.058 -18.801 1.00 98.38 86 ILE A N 1
ATOM 707 C CA . ILE A 1 86 ? 9.428 1.675 -17.536 1.00 98.38 86 ILE A CA 1
ATOM 708 C C . ILE A 1 86 ? 8.389 2.699 -17.079 1.00 98.38 86 ILE A C 1
ATOM 710 O O . ILE A 1 86 ? 8.058 2.733 -15.894 1.00 98.38 86 ILE A O 1
ATOM 714 N N . THR A 1 87 ? 7.858 3.496 -18.006 1.00 98.06 87 THR A N 1
ATOM 715 C CA . THR A 1 87 ? 6.828 4.500 -17.716 1.00 98.06 87 THR A CA 1
ATOM 716 C C . THR A 1 87 ? 5.549 3.825 -17.209 1.00 98.06 87 THR A C 1
ATOM 718 O O . THR A 1 87 ? 5.094 4.136 -16.110 1.00 98.06 87 THR A O 1
ATOM 721 N N . ASP A 1 88 ? 5.065 2.793 -17.908 1.00 98.50 88 ASP A N 1
ATOM 722 C CA . ASP A 1 88 ? 3.925 1.966 -17.486 1.00 98.50 88 ASP A CA 1
ATOM 723 C C . ASP A 1 88 ? 4.130 1.332 -16.100 1.00 98.50 88 ASP A C 1
ATOM 725 O O . ASP A 1 88 ? 3.215 1.279 -15.269 1.00 98.50 88 ASP A O 1
ATOM 729 N N . LEU A 1 89 ? 5.330 0.804 -15.838 1.00 98.31 89 LEU A N 1
ATOM 730 C CA . LEU A 1 89 ? 5.659 0.210 -14.545 1.00 98.31 89 LEU A CA 1
ATOM 731 C C . LEU A 1 89 ? 5.627 1.262 -13.432 1.00 98.31 89 LEU A C 1
ATOM 733 O O . LEU A 1 89 ? 5.108 0.983 -12.349 1.00 98.31 89 LEU A O 1
ATOM 737 N N . ASN A 1 90 ? 6.158 2.452 -13.701 1.00 98.19 90 ASN A N 1
ATOM 738 C CA . ASN A 1 90 ? 6.187 3.553 -12.751 1.00 98.19 90 ASN A CA 1
ATOM 739 C C . ASN A 1 90 ? 4.767 4.040 -12.418 1.00 98.19 90 ASN A C 1
ATOM 741 O O . ASN A 1 90 ? 4.430 4.183 -11.244 1.00 98.19 90 ASN A O 1
ATOM 745 N N . ASP A 1 91 ? 3.893 4.170 -13.417 1.00 98.12 91 ASP A N 1
ATOM 746 C CA . ASP A 1 91 ? 2.490 4.555 -13.218 1.00 98.12 91 ASP A CA 1
ATOM 747 C C . ASP A 1 91 ? 1.724 3.522 -12.375 1.00 98.12 91 ASP A C 1
ATOM 749 O O . ASP A 1 91 ? 0.981 3.867 -11.444 1.00 98.12 91 ASP A O 1
ATOM 753 N N . ARG A 1 92 ? 1.953 2.224 -12.626 1.00 98.25 92 ARG A N 1
ATOM 754 C CA . ARG A 1 92 ? 1.387 1.143 -11.798 1.00 98.25 92 ARG A CA 1
ATOM 755 C C . ARG A 1 92 ? 1.903 1.192 -10.365 1.00 98.25 92 ARG A C 1
ATOM 757 O O . ARG A 1 92 ? 1.128 0.962 -9.437 1.00 98.25 92 ARG A O 1
ATOM 764 N N . GLN A 1 93 ? 3.193 1.455 -10.165 1.00 97.88 93 GLN A N 1
ATOM 765 C CA . GLN A 1 93 ? 3.764 1.596 -8.825 1.00 97.88 93 GLN A CA 1
ATOM 766 C C . GLN A 1 93 ? 3.162 2.798 -8.095 1.00 97.88 93 GLN A C 1
ATOM 768 O O . GLN A 1 93 ? 2.725 2.642 -6.956 1.00 97.88 93 GLN A O 1
ATOM 773 N N . GLN A 1 94 ? 3.038 3.945 -8.761 1.00 97.94 94 GLN A N 1
ATOM 774 C CA . GLN A 1 94 ? 2.430 5.146 -8.193 1.00 97.94 94 GLN A CA 1
ATOM 775 C C . GLN A 1 94 ? 0.974 4.909 -7.776 1.00 97.94 94 GLN A C 1
ATOM 777 O O . GLN A 1 94 ? 0.574 5.275 -6.671 1.00 97.94 94 GLN A O 1
ATOM 782 N N . THR A 1 95 ? 0.197 4.228 -8.620 1.00 97.94 95 THR A N 1
ATOM 783 C CA . THR A 1 95 ? -1.199 3.879 -8.312 1.00 97.94 95 THR A CA 1
ATOM 784 C C . THR A 1 95 ? -1.289 2.953 -7.095 1.00 97.94 95 THR A C 1
ATOM 786 O O . THR A 1 95 ? -2.125 3.157 -6.215 1.00 97.94 95 THR A O 1
ATOM 789 N N . ARG A 1 96 ? -0.399 1.954 -6.996 1.00 98.00 96 ARG A N 1
ATOM 790 C CA . ARG A 1 96 ? -0.347 1.043 -5.839 1.00 98.00 96 ARG A CA 1
ATOM 791 C C . ARG A 1 96 ? 0.005 1.775 -4.548 1.00 98.00 96 ARG A C 1
ATOM 793 O O . ARG A 1 96 ? -0.618 1.501 -3.531 1.00 98.00 96 ARG A O 1
ATOM 800 N N . VAL A 1 97 ? 0.966 2.699 -4.594 1.00 98.12 97 VAL A N 1
ATOM 801 C CA . VAL A 1 97 ? 1.344 3.523 -3.434 1.00 98.12 97 VAL A CA 1
ATOM 802 C C . VAL A 1 97 ? 0.154 4.362 -2.964 1.00 98.12 97 VAL A C 1
ATOM 804 O O . VAL A 1 97 ? -0.202 4.309 -1.789 1.00 98.12 97 VAL A O 1
ATOM 807 N N . GLN A 1 98 ? -0.533 5.045 -3.883 1.00 97.06 98 GLN A N 1
ATOM 808 C CA . GLN A 1 98 ? -1.724 5.837 -3.557 1.00 97.06 98 GLN A CA 1
ATOM 809 C C . GLN A 1 98 ? -2.840 4.992 -2.932 1.00 97.06 98 GLN A C 1
ATOM 811 O O . GLN A 1 98 ? -3.477 5.422 -1.970 1.00 97.06 98 GLN A O 1
ATOM 816 N N . GLN A 1 99 ? -3.063 3.779 -3.446 1.00 97.88 99 GLN A N 1
ATOM 817 C CA . GLN A 1 99 ? -4.036 2.859 -2.865 1.00 97.88 99 GLN A CA 1
ATOM 818 C C . GLN A 1 99 ? -3.643 2.459 -1.437 1.00 97.88 99 GLN A C 1
ATOM 820 O O . GLN A 1 99 ? -4.474 2.533 -0.532 1.00 97.88 99 GLN A O 1
ATOM 825 N N . THR A 1 100 ? -2.378 2.092 -1.212 1.00 97.00 100 THR A N 1
ATOM 826 C CA . THR A 1 100 ? -1.910 1.726 0.132 1.00 97.00 100 THR A CA 1
ATOM 827 C C . THR A 1 100 ? -1.977 2.893 1.113 1.00 97.00 100 THR A C 1
ATOM 829 O O . THR A 1 100 ? -2.311 2.684 2.277 1.00 97.00 100 THR A O 1
ATOM 832 N N . ASP A 1 101 ? -1.734 4.127 0.666 1.00 98.19 101 ASP A N 1
ATOM 833 C CA . ASP A 1 101 ? -1.850 5.317 1.514 1.00 98.19 101 ASP A CA 1
ATOM 834 C C . ASP A 1 101 ? -3.303 5.581 1.934 1.00 98.19 101 ASP A C 1
ATOM 836 O O . ASP A 1 101 ? -3.570 5.944 3.087 1.00 98.19 101 ASP A O 1
ATOM 840 N N . LEU A 1 102 ? -4.260 5.352 1.028 1.00 97.94 102 LEU A N 1
ATOM 841 C CA . LEU A 1 102 ? -5.685 5.461 1.333 1.00 97.94 102 LEU A CA 1
ATOM 842 C C . LEU A 1 102 ? -6.114 4.403 2.357 1.00 97.94 102 LEU A C 1
ATOM 844 O O . LEU A 1 102 ? -6.751 4.740 3.356 1.00 97.94 102 LEU A O 1
ATOM 848 N N . GLU A 1 103 ? -5.722 3.146 2.145 1.00 98.19 103 GLU A N 1
ATOM 849 C CA . GLU A 1 103 ? -5.995 2.037 3.069 1.00 98.19 103 GLU A CA 1
ATOM 850 C C . GLU A 1 103 ? -5.382 2.302 4.456 1.00 98.19 103 GLU A C 1
ATOM 852 O O . GLU A 1 103 ? -6.051 2.152 5.480 1.00 98.19 103 GLU A O 1
ATOM 857 N N . MET A 1 104 ? -4.138 2.789 4.514 1.00 97.69 104 MET A N 1
ATOM 858 C CA . MET A 1 104 ? -3.472 3.156 5.769 1.00 97.69 104 MET A CA 1
ATOM 859 C C . MET A 1 104 ? -4.168 4.314 6.492 1.00 97.69 104 MET A C 1
ATOM 861 O O . MET A 1 104 ? -4.237 4.323 7.725 1.00 97.69 104 MET A O 1
ATOM 865 N N . THR A 1 105 ? -4.695 5.288 5.748 1.00 97.88 105 THR A N 1
ATOM 866 C CA . THR A 1 105 ? -5.458 6.413 6.309 1.00 97.88 105 THR A CA 1
ATOM 867 C C . THR A 1 105 ? -6.772 5.930 6.917 1.00 97.88 105 THR A C 1
ATOM 869 O O . THR A 1 105 ? -7.077 6.272 8.060 1.00 97.88 105 THR A O 1
ATOM 872 N N . GLN A 1 106 ? -7.499 5.062 6.209 1.00 98.19 106 GLN A N 1
ATOM 873 C CA . GLN A 1 106 ? -8.734 4.451 6.706 1.00 98.19 106 GLN A CA 1
ATOM 874 C C . GLN A 1 106 ? -8.488 3.610 7.964 1.00 98.19 106 GLN A C 1
ATOM 876 O O . GLN A 1 106 ? -9.193 3.761 8.962 1.00 98.19 106 GLN A O 1
ATOM 881 N N . LEU A 1 107 ? -7.455 2.762 7.962 1.00 98.25 107 LEU A N 1
ATOM 882 C CA . LEU A 1 107 ? -7.092 1.960 9.134 1.00 98.25 107 LEU A CA 1
ATOM 883 C C . LEU A 1 107 ? -6.699 2.835 10.330 1.00 98.25 107 LEU A C 1
ATOM 885 O O . LEU A 1 107 ? -7.091 2.547 11.460 1.00 98.25 107 LEU A O 1
ATOM 889 N N . ARG A 1 108 ? -5.964 3.930 10.104 1.00 98.44 108 ARG A N 1
ATOM 890 C CA . ARG A 1 108 ? -5.614 4.889 11.162 1.00 98.44 108 ARG A CA 1
ATOM 891 C C . ARG A 1 108 ? -6.859 5.513 11.794 1.00 98.44 108 ARG A C 1
ATOM 893 O O . ARG A 1 108 ? -6.909 5.654 13.016 1.00 98.44 108 ARG A O 1
ATOM 900 N N . GLU A 1 109 ? -7.853 5.873 10.990 1.00 98.06 109 GLU A N 1
ATOM 901 C CA . GLU A 1 109 ? -9.118 6.431 11.475 1.00 98.06 109 GLU A CA 1
ATOM 902 C C . GLU A 1 109 ? -9.938 5.400 12.266 1.00 98.06 109 GLU A C 1
ATOM 904 O O . GLU A 1 109 ? -10.426 5.703 13.359 1.00 98.06 109 GLU A O 1
ATOM 909 N N . GLN A 1 110 ? -10.004 4.154 11.788 1.00 98.25 110 GLN A N 1
ATOM 910 C CA . GLN A 1 110 ? -10.635 3.053 12.523 1.00 98.25 110 GLN A CA 1
ATOM 911 C C . GLN A 1 110 ? -9.965 2.819 13.882 1.00 98.25 110 GLN A C 1
ATOM 913 O O . GLN A 1 110 ? -10.647 2.735 14.902 1.00 98.25 110 GLN A O 1
ATOM 918 N N . VAL A 1 111 ? -8.628 2.783 13.931 1.00 98.25 111 VAL A N 1
ATOM 919 C CA . VAL A 1 111 ? -7.876 2.641 15.189 1.00 98.25 111 VAL A CA 1
ATOM 920 C C . VAL A 1 111 ? -8.147 3.814 16.132 1.00 98.25 111 VAL A C 1
ATOM 922 O O . VAL A 1 111 ? -8.314 3.600 17.334 1.00 98.25 111 VAL A O 1
ATOM 925 N N . SER A 1 112 ? -8.232 5.043 15.617 1.00 98.12 112 SER A N 1
ATOM 926 C CA . SER A 1 112 ? -8.586 6.224 16.417 1.00 98.12 112 SER A CA 1
ATOM 927 C C . SER A 1 112 ? -9.983 6.091 17.033 1.00 98.12 112 SER A C 1
ATOM 929 O O . SER A 1 112 ? -10.158 6.307 18.236 1.00 98.12 112 SER A O 1
ATOM 931 N N . THR A 1 113 ? -10.955 5.650 16.233 1.00 98.12 113 THR A N 1
ATOM 932 C CA . THR A 1 113 ? -12.342 5.424 16.663 1.00 98.12 113 THR A CA 1
ATOM 933 C C . THR A 1 113 ? -12.407 4.360 17.758 1.00 98.12 113 THR A C 1
ATOM 935 O O . THR A 1 113 ? -12.850 4.656 18.868 1.00 98.12 113 THR A O 1
ATOM 938 N N . LEU A 1 114 ? -11.834 3.177 17.516 1.00 98.19 114 LEU A N 1
ATOM 939 C CA . LEU A 1 114 ? -11.772 2.086 18.497 1.00 98.19 114 LEU A CA 1
ATOM 940 C C . LEU A 1 114 ? -11.048 2.497 19.787 1.00 98.19 114 LEU A C 1
ATOM 942 O O . LEU A 1 114 ? -11.450 2.122 20.887 1.00 98.19 114 LEU A O 1
ATOM 946 N N . THR A 1 115 ? -9.992 3.307 19.682 1.00 98.19 115 THR A N 1
ATOM 947 C CA . THR A 1 115 ? -9.272 3.827 20.855 1.00 98.19 115 THR A CA 1
ATOM 948 C C . THR A 1 115 ? -10.159 4.751 21.694 1.00 98.19 115 THR A C 1
ATOM 950 O O . THR A 1 115 ? -10.079 4.741 22.926 1.00 98.19 115 THR A O 1
ATOM 953 N N . SER A 1 116 ? -11.010 5.557 21.052 1.00 97.69 116 SER A N 1
ATOM 954 C CA . SER A 1 116 ? -11.966 6.418 21.751 1.00 97.69 116 SER A CA 1
ATOM 955 C C . SER A 1 116 ? -13.078 5.610 22.429 1.00 97.69 116 SER A C 1
ATOM 957 O O . SER A 1 116 ? -13.351 5.836 23.609 1.00 97.69 116 SER A O 1
ATOM 959 N N . GLU A 1 117 ? -13.624 4.598 21.752 1.00 98.25 117 GLU A N 1
ATOM 960 C CA . GLU A 1 117 ? -14.637 3.689 22.300 1.00 98.25 117 GLU A CA 1
ATOM 961 C C . GLU A 1 117 ? -14.104 2.909 23.504 1.00 98.25 117 GLU A C 1
ATOM 963 O O . GLU A 1 117 ? -14.753 2.858 24.548 1.00 98.25 117 GLU A O 1
ATOM 968 N N . LEU A 1 118 ? -12.880 2.377 23.420 1.00 98.06 118 LEU A N 1
ATOM 969 C CA . LEU A 1 118 ? -12.225 1.704 24.545 1.00 98.06 118 LEU A CA 1
ATOM 970 C C . LEU A 1 118 ? -12.042 2.628 25.752 1.00 98.06 118 LEU A C 1
ATOM 972 O O . LEU A 1 118 ? -12.173 2.180 26.893 1.00 98.06 118 LEU A O 1
ATOM 976 N N . ARG A 1 119 ? -11.754 3.918 25.531 1.00 98.00 119 ARG A N 1
ATOM 977 C CA . ARG A 1 119 ? -11.664 4.898 26.623 1.00 98.00 119 ARG A CA 1
ATOM 978 C C . ARG A 1 119 ? -13.023 5.078 27.305 1.00 98.00 119 ARG A C 1
ATOM 980 O O . ARG A 1 119 ? -13.059 5.073 28.532 1.00 98.00 119 ARG A O 1
ATOM 987 N N . VAL A 1 120 ? -14.106 5.200 26.534 1.00 98.12 120 VAL A N 1
ATOM 988 C CA . VAL A 1 120 ? -15.476 5.343 27.062 1.00 98.12 120 VAL A CA 1
ATOM 989 C C . VAL A 1 120 ? -15.922 4.081 27.803 1.00 98.12 120 VAL A C 1
ATOM 991 O O . VAL A 1 120 ? -16.414 4.150 28.925 1.00 98.12 120 VAL A O 1
ATOM 994 N N . LEU A 1 121 ? -15.699 2.899 27.230 1.00 97.94 121 LEU A N 1
ATOM 995 C CA . LEU A 1 121 ? -16.023 1.639 27.904 1.00 97.94 121 LEU A CA 1
ATOM 996 C C . LEU A 1 121 ? -15.263 1.498 29.225 1.00 97.94 121 LEU A C 1
ATOM 998 O O . LEU A 1 121 ? -15.827 1.054 30.224 1.00 97.94 121 LEU A O 1
ATOM 1002 N N . LYS A 1 122 ? -14.000 1.931 29.259 1.00 98.00 122 LYS A N 1
ATOM 1003 C CA . LYS A 1 122 ? -13.195 1.921 30.479 1.00 98.00 122 LYS A CA 1
ATOM 1004 C C . LYS A 1 122 ? -13.764 2.840 31.561 1.00 98.00 122 LYS A C 1
ATOM 1006 O O . LYS A 1 122 ? -13.801 2.422 32.715 1.00 98.00 122 LYS A O 1
ATOM 1011 N N . THR A 1 123 ? -14.213 4.051 31.221 1.00 97.25 123 THR A N 1
ATOM 1012 C CA . THR A 1 123 ? -14.847 4.947 32.206 1.00 97.25 123 THR A CA 1
ATOM 1013 C C . THR A 1 123 ? -16.144 4.347 32.735 1.00 97.25 123 THR A C 1
ATOM 1015 O O . THR A 1 123 ? -16.322 4.262 33.949 1.00 97.25 123 THR A O 1
ATOM 1018 N N . ASN A 1 124 ? -16.982 3.806 31.851 1.00 97.31 124 ASN A N 1
ATOM 1019 C CA . ASN A 1 124 ? -18.248 3.181 32.240 1.00 97.31 124 ASN A CA 1
ATOM 1020 C C . ASN A 1 124 ? -18.030 1.974 33.167 1.00 97.31 124 ASN A C 1
ATOM 1022 O O . ASN A 1 124 ? -18.746 1.805 34.151 1.00 97.31 124 ASN A O 1
ATOM 1026 N N . MET A 1 125 ? -17.006 1.156 32.901 1.00 97.56 125 MET A N 1
ATOM 1027 C CA . MET A 1 125 ? -16.644 0.033 33.768 1.00 97.56 125 MET A CA 1
ATOM 1028 C C . MET A 1 125 ? -16.234 0.511 35.167 1.00 97.56 125 MET A C 1
ATOM 1030 O O . MET A 1 125 ? -16.714 -0.027 36.159 1.00 97.56 125 MET A O 1
ATOM 1034 N N . THR A 1 126 ? -15.423 1.572 35.267 1.00 97.31 126 THR A N 1
ATOM 1035 C CA . THR A 1 126 ? -15.042 2.129 36.578 1.00 97.31 126 THR A CA 1
ATOM 1036 C C . THR A 1 126 ? -16.225 2.724 37.345 1.00 97.31 126 THR A C 1
ATOM 1038 O O . THR A 1 126 ? -16.290 2.603 38.568 1.00 97.31 126 THR A O 1
ATOM 1041 N N . GLU A 1 127 ? -17.182 3.343 36.652 1.00 97.06 127 GLU A N 1
ATOM 1042 C CA . GLU A 1 127 ? -18.415 3.845 37.266 1.00 97.06 127 GLU A CA 1
ATOM 1043 C C . GLU A 1 127 ? -19.285 2.698 37.786 1.00 97.06 127 GLU A C 1
ATOM 1045 O O . GLU A 1 127 ? -19.779 2.764 38.914 1.00 97.06 127 GLU A O 1
ATOM 1050 N N . SER A 1 128 ? -19.407 1.625 37.000 1.00 97.50 128 SER A N 1
ATOM 1051 C CA . SER A 1 128 ? -20.107 0.404 37.395 1.00 97.50 128 SER A CA 1
ATOM 1052 C C . SER A 1 128 ? -19.460 -0.250 38.619 1.00 97.50 128 SER A C 1
ATOM 1054 O O . SER A 1 128 ? -20.164 -0.569 39.575 1.00 97.50 128 SER A O 1
ATOM 1056 N N . ASP A 1 129 ? -18.128 -0.343 38.670 1.00 98.25 129 ASP A N 1
ATOM 1057 C CA . ASP A 1 129 ? -17.401 -0.851 39.841 1.00 98.25 129 ASP A CA 1
ATOM 1058 C C . ASP A 1 129 ? -17.657 0.005 41.091 1.00 98.25 129 ASP A C 1
ATOM 1060 O O . ASP A 1 129 ? -17.827 -0.511 42.202 1.00 98.25 129 ASP A O 1
ATOM 1064 N N . MET A 1 130 ? -17.701 1.333 40.942 1.00 96.75 130 MET A N 1
ATOM 1065 C CA . MET A 1 130 ? -18.034 2.231 42.049 1.00 96.75 130 MET A CA 1
ATOM 1066 C C . MET A 1 130 ? -19.485 2.062 42.513 1.00 96.75 130 MET A C 1
ATOM 1068 O O . MET A 1 130 ? -19.736 2.096 43.720 1.00 96.75 130 MET A O 1
ATOM 1072 N N . ALA A 1 131 ? -20.430 1.871 41.590 1.00 97.31 131 ALA A N 1
ATOM 1073 C CA . ALA A 1 131 ? -21.827 1.585 41.910 1.00 97.31 131 ALA A CA 1
ATOM 1074 C C . ALA A 1 131 ? -21.969 0.240 42.640 1.00 97.31 131 ALA A C 1
ATOM 1076 O O . ALA A 1 131 ? -22.483 0.210 43.754 1.00 97.31 131 ALA A O 1
ATOM 1077 N N . ALA A 1 132 ? -21.380 -0.833 42.109 1.00 97.50 132 ALA A N 1
ATOM 1078 C CA . ALA A 1 132 ? -21.392 -2.156 42.731 1.00 97.50 132 ALA A CA 1
ATOM 1079 C C . ALA A 1 132 ? -20.808 -2.137 44.156 1.00 97.50 132 ALA A C 1
ATOM 1081 O O . ALA A 1 132 ? -21.327 -2.782 45.069 1.00 97.50 132 ALA A O 1
ATOM 1082 N N . ASN A 1 133 ? -19.750 -1.352 44.388 1.00 97.50 133 ASN A N 1
ATOM 1083 C CA . ASN A 1 133 ? -19.188 -1.170 45.725 1.00 97.50 133 ASN A CA 1
ATOM 1084 C C . ASN A 1 133 ? -20.108 -0.381 46.670 1.00 97.50 133 ASN A C 1
ATOM 1086 O O . ASN A 1 133 ? -20.120 -0.669 47.871 1.00 97.50 133 ASN A O 1
ATOM 1090 N N . ARG A 1 134 ? -20.869 0.604 46.172 1.00 97.88 134 ARG A N 1
ATOM 1091 C CA . ARG A 1 134 ? -21.900 1.282 46.977 1.00 97.88 134 ARG A CA 1
ATOM 1092 C C . ARG A 1 134 ? -23.006 0.312 47.358 1.00 97.88 134 ARG A C 1
ATOM 1094 O O . ARG A 1 134 ? -23.314 0.210 48.543 1.00 97.88 134 ARG A O 1
ATOM 1101 N N . ASP A 1 135 ? -23.520 -0.441 46.396 1.00 97.81 135 ASP A N 1
ATOM 1102 C CA . ASP A 1 135 ? -24.607 -1.392 46.619 1.00 97.81 135 ASP A CA 1
ATOM 1103 C C . ASP A 1 135 ? -24.181 -2.476 47.612 1.00 97.81 135 ASP A C 1
ATOM 1105 O O . ASP A 1 135 ? -24.892 -2.768 48.570 1.00 97.81 135 ASP A O 1
ATOM 1109 N N . LYS A 1 136 ? -22.953 -2.995 47.488 1.00 98.12 136 LYS A N 1
ATOM 1110 C CA . LYS A 1 136 ? -22.381 -3.945 48.454 1.00 98.12 136 LYS A CA 1
ATOM 1111 C C . LYS A 1 136 ? -22.364 -3.396 49.885 1.00 98.12 136 LYS A C 1
ATOM 1113 O O . LYS A 1 136 ? -22.648 -4.132 50.835 1.00 98.12 136 LYS A O 1
ATOM 1118 N N . ARG A 1 137 ? -22.030 -2.112 50.066 1.00 97.25 137 ARG A N 1
ATOM 1119 C CA . ARG A 1 137 ? -22.075 -1.449 51.382 1.00 97.25 137 ARG A CA 1
ATOM 1120 C C . ARG A 1 137 ? -23.507 -1.280 51.882 1.00 97.25 137 ARG A C 1
ATOM 1122 O O . ARG A 1 137 ? -23.750 -1.565 53.050 1.00 97.25 137 ARG A O 1
ATOM 1129 N N . GLN A 1 138 ? -24.438 -0.870 51.021 1.00 97.88 138 GLN A N 1
ATOM 1130 C CA . GLN A 1 138 ? -25.856 -0.746 51.375 1.00 97.88 138 GLN A CA 1
ATOM 1131 C C . GLN A 1 138 ? -26.454 -2.088 51.797 1.00 97.88 138 GLN A C 1
ATOM 1133 O O . GLN A 1 138 ? -27.081 -2.167 52.845 1.00 97.88 138 GLN A O 1
ATOM 1138 N N . VAL A 1 139 ? -26.187 -3.165 51.055 1.00 97.94 139 VAL A N 1
ATOM 1139 C CA . VAL A 1 139 ? -26.623 -4.522 51.420 1.00 97.94 139 VAL A CA 1
ATOM 1140 C C . VAL A 1 139 ? -26.054 -4.932 52.776 1.00 97.94 139 VAL A C 1
ATOM 1142 O O . VAL A 1 139 ? -26.770 -5.507 53.594 1.00 97.94 139 VAL A O 1
ATOM 1145 N N . SER A 1 140 ? -24.787 -4.609 53.050 1.00 9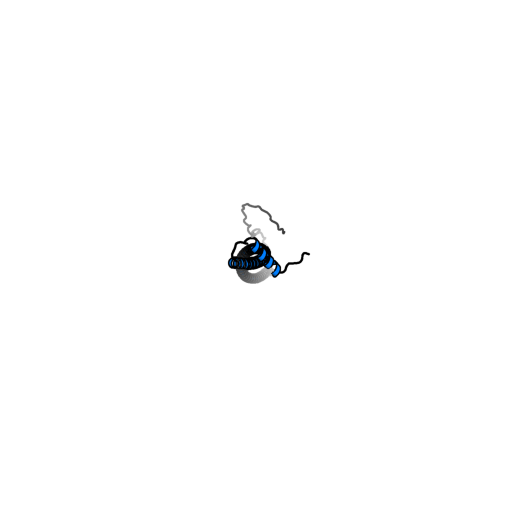7.50 140 SER A N 1
ATOM 1146 C CA . SER A 1 140 ? -24.161 -4.913 54.343 1.00 97.50 140 SER A CA 1
ATOM 1147 C C . SER A 1 140 ? -24.824 -4.136 55.491 1.00 97.50 140 SER A C 1
ATOM 1149 O O . SER A 1 140 ? -25.073 -4.710 56.549 1.00 97.50 140 SER A O 1
ATOM 1151 N N . ALA A 1 141 ? -25.158 -2.860 55.270 1.00 97.44 141 ALA A N 1
ATOM 1152 C CA . ALA A 1 141 ? -25.879 -2.026 56.231 1.00 97.44 141 ALA A CA 1
ATOM 1153 C C . ALA A 1 141 ? -27.302 -2.549 56.487 1.00 97.44 141 ALA A C 1
ATOM 1155 O O . ALA A 1 141 ? -27.650 -2.816 57.633 1.00 97.44 141 ALA A O 1
ATOM 1156 N N . LEU A 1 142 ? -28.077 -2.812 55.431 1.00 97.88 142 LEU A N 1
ATOM 1157 C CA . LEU A 1 142 ? -29.427 -3.376 55.537 1.00 97.88 142 LEU A CA 1
ATOM 1158 C C . LEU A 1 142 ? -29.425 -4.755 56.209 1.00 97.88 142 LEU A C 1
ATOM 1160 O O . LEU A 1 142 ? -30.325 -5.074 56.979 1.00 97.88 142 LEU A O 1
ATOM 1164 N N . THR A 1 143 ? -28.397 -5.574 55.971 1.00 97.69 143 THR A N 1
ATOM 1165 C CA . THR A 1 143 ? -28.237 -6.869 56.652 1.00 97.69 143 THR A CA 1
ATOM 1166 C C . THR A 1 143 ? -28.017 -6.688 58.158 1.00 97.69 143 THR A C 1
ATOM 1168 O O . THR A 1 143 ? -28.545 -7.470 58.952 1.00 97.69 143 THR A O 1
ATOM 1171 N N . ALA A 1 144 ? -27.268 -5.659 58.568 1.00 96.75 144 ALA A N 1
ATOM 1172 C CA . ALA A 1 144 ? -27.079 -5.321 59.977 1.00 96.75 144 ALA A CA 1
ATOM 1173 C C . ALA A 1 144 ? -28.356 -4.739 60.606 1.00 96.75 144 ALA A C 1
ATOM 1175 O O . ALA A 1 144 ? -28.731 -5.132 61.705 1.00 96.75 144 ALA A O 1
ATOM 1176 N N . GLU A 1 145 ? -29.075 -3.865 59.903 1.00 97.50 145 GLU A N 1
ATOM 1177 C CA . GLU A 1 145 ? -30.372 -3.353 60.364 1.00 97.50 145 GLU A CA 1
ATOM 1178 C C . GLU A 1 145 ? -31.396 -4.482 60.533 1.00 97.50 145 GLU A C 1
ATOM 1180 O O . GLU A 1 145 ? -32.099 -4.540 61.540 1.00 97.50 145 GLU A O 1
ATOM 1185 N N . LEU A 1 146 ? -31.425 -5.445 59.606 1.00 97.69 146 LEU A N 1
ATOM 1186 C CA . LEU A 1 146 ? -32.272 -6.631 59.701 1.00 97.69 146 LEU A CA 1
ATOM 1187 C C . LEU A 1 146 ? -31.920 -7.493 60.925 1.00 97.69 146 LEU A C 1
ATOM 1189 O O . LEU A 1 146 ? -32.819 -8.029 61.572 1.00 97.69 146 LEU A O 1
ATOM 1193 N N . SER A 1 147 ? -30.634 -7.664 61.248 1.00 97.19 147 SER A N 1
ATOM 1194 C CA . SER A 1 147 ? -30.226 -8.460 62.414 1.00 97.19 147 SER A CA 1
ATOM 1195 C C . SER A 1 147 ? -30.621 -7.786 63.732 1.00 97.19 147 SER A C 1
ATOM 1197 O O . SER A 1 147 ? -31.094 -8.468 64.643 1.00 97.19 147 SER A O 1
ATOM 1199 N N . VAL A 1 148 ? -30.523 -6.455 63.799 1.00 97.50 148 VAL A N 1
ATOM 1200 C CA . VAL A 1 148 ? -31.006 -5.639 64.925 1.00 97.50 148 VAL A CA 1
ATOM 1201 C C . VAL A 1 148 ? -32.530 -5.708 65.039 1.00 97.50 148 VAL A C 1
ATOM 1203 O O . VAL A 1 148 ? -33.061 -5.930 66.123 1.00 97.50 148 VAL A O 1
ATOM 1206 N N . ALA A 1 149 ? -33.258 -5.568 63.931 1.00 96.00 149 ALA A N 1
ATOM 1207 C CA . ALA A 1 149 ? -34.714 -5.676 63.938 1.00 96.00 149 ALA A CA 1
ATOM 1208 C C . ALA A 1 149 ? -35.171 -7.064 64.417 1.00 96.00 149 ALA A C 1
ATOM 1210 O O . ALA A 1 149 ? -36.080 -7.166 65.237 1.00 96.00 149 ALA A O 1
ATOM 1211 N N . LYS A 1 150 ? -34.496 -8.135 63.975 1.00 97.62 150 LYS A N 1
ATOM 1212 C CA . LYS A 1 150 ? -34.766 -9.503 64.442 1.00 97.62 150 LYS A CA 1
ATOM 1213 C C . LYS A 1 150 ? -34.559 -9.665 65.948 1.00 97.62 150 LYS A C 1
ATOM 1215 O O . LYS A 1 150 ? -35.385 -10.306 66.590 1.00 97.62 150 LYS A O 1
ATOM 1220 N N . SER A 1 151 ? -33.493 -9.101 66.522 1.00 96.19 151 SER A N 1
ATOM 1221 C CA . SER A 1 151 ? -33.257 -9.203 67.969 1.00 96.19 151 SER A CA 1
ATOM 1222 C C . SER A 1 151 ? -34.278 -8.403 68.782 1.00 96.19 151 SER A C 1
ATOM 1224 O O . SER A 1 151 ? -34.731 -8.880 69.819 1.00 96.19 151 SER A O 1
ATOM 1226 N N . LEU A 1 152 ? -34.698 -7.231 68.292 1.00 97.00 152 LEU A N 1
ATOM 1227 C CA . LEU A 1 152 ? -35.766 -6.440 68.908 1.00 97.00 152 LEU A CA 1
ATOM 1228 C C . LEU A 1 152 ? -37.120 -7.158 68.871 1.00 97.00 152 LEU A C 1
ATOM 1230 O O . LEU A 1 152 ? -37.835 -7.138 69.869 1.00 97.00 152 LEU A O 1
ATOM 1234 N N . VAL A 1 153 ? -37.462 -7.814 67.756 1.00 96.94 153 VAL A N 1
ATOM 1235 C CA . VAL A 1 153 ? -38.684 -8.629 67.653 1.00 96.94 153 VAL A CA 1
ATOM 1236 C C . VAL A 1 153 ? -38.642 -9.785 68.648 1.00 96.94 153 VAL A C 1
ATOM 1238 O O . VAL A 1 153 ? -39.577 -9.924 69.426 1.00 96.94 153 VAL A O 1
ATOM 1241 N N . ALA A 1 154 ? -37.538 -10.536 68.711 1.00 96.19 154 ALA A N 1
ATOM 1242 C CA . ALA A 1 154 ? -37.384 -11.620 69.684 1.00 96.19 154 ALA A CA 1
ATOM 1243 C C . ALA A 1 154 ? -37.506 -11.123 71.139 1.00 96.19 154 ALA A C 1
ATOM 1245 O O . ALA A 1 154 ? -38.133 -11.769 71.977 1.00 96.19 154 ALA A O 1
ATOM 1246 N N . ALA A 1 155 ? -36.950 -9.946 71.450 1.00 96.12 155 ALA A N 1
ATOM 1247 C CA . ALA A 1 155 ? -37.101 -9.330 72.768 1.00 96.12 155 ALA A CA 1
ATOM 1248 C C . ALA A 1 155 ? -38.564 -8.963 73.073 1.00 96.12 155 ALA A C 1
ATOM 1250 O O . ALA A 1 155 ? -39.031 -9.174 74.192 1.00 96.12 155 ALA A O 1
ATOM 1251 N N . LYS A 1 156 ? -39.303 -8.449 72.083 1.00 95.50 156 LYS A N 1
ATOM 1252 C CA . LYS A 1 156 ? -40.728 -8.128 72.234 1.00 95.50 156 LYS A CA 1
ATOM 1253 C C . LYS A 1 156 ? -41.603 -9.373 72.348 1.00 95.50 156 LYS A C 1
ATOM 1255 O O . LYS A 1 156 ? -42.518 -9.363 73.160 1.00 95.50 156 LYS A O 1
ATOM 1260 N N . GLU A 1 157 ? -41.297 -10.448 71.628 1.00 96.44 157 GLU A N 1
ATOM 1261 C CA . GLU A 1 157 ? -41.972 -11.747 71.777 1.00 96.44 157 GLU A CA 1
ATOM 1262 C C . GLU A 1 157 ? -41.829 -12.298 73.210 1.00 96.44 157 GLU A C 1
ATOM 1264 O O . GLU A 1 157 ? -42.809 -12.759 73.805 1.00 96.44 157 GLU A O 1
ATOM 1269 N N . MET A 1 158 ? -40.637 -12.175 73.807 1.00 95.06 158 MET A N 1
ATOM 1270 C CA . MET A 1 158 ? -40.396 -12.533 75.211 1.00 95.06 158 MET A CA 1
ATOM 1271 C C . MET A 1 158 ? -41.213 -11.669 76.181 1.00 95.06 158 MET A C 1
ATOM 1273 O O . MET A 1 158 ? -41.845 -12.204 77.087 1.00 95.06 158 MET A O 1
ATOM 1277 N N . GLU A 1 159 ? -41.250 -10.347 75.980 1.00 96.00 159 GLU A N 1
ATOM 1278 C CA . GLU A 1 159 ? -42.054 -9.428 76.801 1.00 96.00 159 GLU A CA 1
ATOM 1279 C C . GLU A 1 159 ? -43.554 -9.741 76.699 1.00 96.00 159 GLU A C 1
ATOM 1281 O O . GLU A 1 159 ? -44.245 -9.789 77.713 1.00 96.00 159 GLU A O 1
ATOM 1286 N N . THR A 1 160 ? -44.062 -10.029 75.496 1.00 95.00 160 THR A N 1
ATOM 1287 C CA . THR A 1 160 ? -45.464 -10.434 75.316 1.00 95.00 160 THR A CA 1
ATOM 1288 C C . THR A 1 160 ? -45.780 -11.772 75.972 1.00 95.00 160 THR A C 1
ATOM 1290 O O . THR A 1 160 ? -46.877 -11.931 76.500 1.00 95.00 160 THR A O 1
ATOM 1293 N N . SER A 1 161 ? -44.830 -12.714 75.977 1.00 95.38 161 SER A N 1
ATOM 1294 C CA . SER A 1 161 ? -44.989 -14.001 76.665 1.00 95.38 161 SER A CA 1
ATOM 1295 C C . SER A 1 161 ? -45.045 -13.799 78.180 1.00 95.38 161 SER A C 1
ATOM 1297 O O . SER A 1 161 ? -45.942 -14.323 78.829 1.00 95.38 161 SER A O 1
ATOM 1299 N N . GLN A 1 162 ? -44.168 -12.952 78.727 1.00 95.06 162 GLN A N 1
ATOM 1300 C CA . GLN A 1 162 ? -44.186 -12.600 80.147 1.00 95.06 162 GLN A CA 1
ATOM 1301 C C . GLN A 1 162 ? -45.501 -11.923 80.553 1.00 95.06 162 GLN A C 1
ATOM 1303 O O . GLN A 1 162 ? -46.121 -12.318 81.533 1.00 95.06 162 GLN A O 1
ATOM 1308 N N . LEU A 1 163 ? -45.964 -10.937 79.778 1.00 95.56 163 LEU A N 1
ATOM 1309 C CA . LEU A 1 163 ? -47.246 -10.274 80.037 1.00 95.56 163 LEU A CA 1
ATOM 1310 C C . LEU A 1 163 ? -48.432 -11.245 79.936 1.00 95.56 163 LEU A C 1
ATOM 1312 O O . LEU A 1 163 ? -49.420 -11.076 80.649 1.00 95.56 163 LEU A O 1
ATOM 1316 N N . HIS A 1 164 ? -48.357 -12.247 79.055 1.00 96.19 164 HIS A N 1
ATOM 1317 C CA . HIS A 1 164 ? -49.372 -13.293 78.956 1.00 96.19 164 HIS A CA 1
ATOM 1318 C C . HIS A 1 164 ? -49.420 -14.157 80.224 1.00 96.19 164 HIS A C 1
ATOM 1320 O O . HIS A 1 164 ? -50.511 -14.403 80.744 1.00 96.19 164 HIS A O 1
ATOM 1326 N N . ASP A 1 165 ? -48.258 -14.554 80.749 1.00 94.94 165 ASP A N 1
ATOM 1327 C CA . ASP A 1 165 ? -48.145 -15.304 82.003 1.00 94.94 165 ASP A CA 1
ATOM 1328 C C . ASP A 1 165 ? -48.652 -14.478 83.200 1.00 94.94 165 ASP A C 1
ATOM 1330 O O . ASP A 1 165 ? -49.447 -14.973 84.004 1.00 94.94 165 ASP A O 1
ATOM 1334 N N . ASP A 1 166 ? -48.275 -13.197 83.281 1.00 95.44 166 ASP A N 1
ATOM 1335 C CA . ASP A 1 166 ? -48.734 -12.273 84.326 1.00 95.44 166 ASP A CA 1
ATOM 1336 C C . ASP A 1 166 ? -50.268 -12.096 84.285 1.00 95.44 166 ASP A C 1
ATOM 1338 O O . ASP A 1 166 ? -50.940 -12.139 85.319 1.00 95.44 166 ASP A O 1
ATOM 1342 N N . LEU A 1 167 ? -50.860 -11.953 83.091 1.00 95.56 167 LEU A N 1
ATOM 1343 C CA . LEU A 1 167 ? -52.315 -11.869 82.913 1.00 95.56 167 LEU A CA 1
ATOM 1344 C C . LEU A 1 167 ? -53.017 -13.156 83.373 1.00 95.56 167 LEU A C 1
ATOM 1346 O O . LEU A 1 167 ? -54.076 -13.097 84.008 1.00 95.56 167 LEU A O 1
ATOM 1350 N N . ALA A 1 168 ? -52.447 -14.321 83.055 1.00 93.88 168 ALA A N 1
ATOM 1351 C CA . ALA A 1 168 ? -52.976 -15.608 83.491 1.00 93.88 168 ALA A CA 1
ATOM 1352 C C . ALA A 1 168 ? -52.950 -15.732 85.024 1.00 93.88 168 ALA A C 1
ATOM 1354 O O . ALA A 1 168 ? -53.941 -16.170 85.614 1.00 93.88 168 ALA A O 1
ATOM 1355 N N . ALA A 1 169 ? -51.871 -15.277 85.670 1.00 93.50 169 ALA A N 1
ATOM 1356 C CA . ALA A 1 169 ? -51.758 -15.230 87.126 1.00 93.50 169 ALA A CA 1
ATOM 1357 C C . ALA A 1 169 ? -52.827 -14.321 87.754 1.00 93.50 169 ALA A C 1
ATOM 1359 O O . ALA A 1 169 ? -53.590 -14.776 88.606 1.00 93.50 169 ALA A O 1
ATOM 1360 N N . VAL A 1 170 ? -52.977 -13.084 87.267 1.00 94.38 170 VAL A N 1
ATOM 1361 C CA . VAL A 1 170 ? -54.021 -12.154 87.741 1.00 94.38 170 VAL A CA 1
ATOM 1362 C C . VAL A 1 170 ? -55.425 -12.732 87.535 1.00 94.38 170 VAL A C 1
ATOM 1364 O O . VAL A 1 170 ? -56.300 -12.588 88.388 1.00 94.38 170 VAL A O 1
ATOM 1367 N N . THR A 1 171 ? -55.662 -13.428 86.422 1.00 92.94 171 THR A N 1
ATOM 1368 C CA . THR A 1 171 ? -56.947 -14.092 86.153 1.00 92.94 171 THR A CA 1
ATOM 1369 C C . THR A 1 171 ? -57.226 -15.218 87.157 1.00 92.94 171 THR A C 1
ATOM 1371 O O . THR A 1 171 ? -58.368 -15.387 87.603 1.00 92.94 171 THR A O 1
ATOM 1374 N N . ALA A 1 172 ? -56.197 -15.977 87.544 1.00 91.31 172 ALA A N 1
ATOM 1375 C CA . ALA A 1 172 ? -56.296 -17.002 88.577 1.00 91.31 172 ALA A CA 1
ATOM 1376 C C . ALA A 1 172 ? -56.555 -16.388 89.964 1.00 91.31 172 ALA A C 1
ATOM 1378 O O . ALA A 1 172 ? -57.452 -16.851 90.669 1.00 91.31 172 ALA A O 1
ATOM 1379 N N . GLU A 1 173 ? -55.850 -15.311 90.321 1.00 93.19 173 GLU A N 1
ATOM 1380 C CA . GLU A 1 173 ? -56.067 -14.560 91.566 1.00 93.19 173 GLU A CA 1
ATOM 1381 C C . GLU A 1 173 ? -57.489 -13.992 91.653 1.00 93.19 173 GLU A C 1
ATOM 1383 O O . GLU A 1 173 ? -58.169 -14.168 92.663 1.00 93.19 173 GLU A O 1
ATOM 1388 N N . LEU A 1 174 ? -57.996 -13.388 90.573 1.00 92.38 174 LEU A N 1
ATOM 1389 C CA . LEU A 1 174 ? -59.385 -12.925 90.486 1.00 92.38 174 LEU A CA 1
ATOM 1390 C C . LEU A 1 174 ? -60.388 -14.068 90.656 1.00 92.38 174 LEU A C 1
ATOM 1392 O O . LEU A 1 174 ? -61.421 -13.896 91.303 1.00 92.38 174 LEU A O 1
ATOM 1396 N N . SER A 1 175 ? -60.099 -15.236 90.079 1.00 91.69 175 SER A N 1
ATOM 1397 C CA . SER A 1 175 ? -60.951 -16.420 90.217 1.00 91.69 175 SER A CA 1
ATOM 1398 C C . SER A 1 175 ? -60.965 -16.944 91.656 1.00 91.69 175 SER A C 1
ATOM 1400 O O . SER A 1 175 ? -62.033 -17.298 92.155 1.00 91.69 175 SER A O 1
ATOM 1402 N N . ALA A 1 176 ? -59.815 -16.940 92.338 1.00 88.44 176 ALA A N 1
ATOM 1403 C CA . ALA A 1 176 ? -59.696 -17.307 93.747 1.00 88.44 176 ALA A CA 1
ATOM 1404 C C . ALA A 1 176 ? -60.442 -16.319 94.658 1.00 88.44 176 ALA A C 1
ATOM 1406 O O . ALA A 1 176 ? -61.281 -16.740 95.448 1.00 88.44 176 ALA A O 1
ATOM 1407 N N . LEU A 1 177 ? -60.243 -15.010 94.474 1.00 90.56 177 LEU A N 1
ATOM 1408 C CA . LEU A 1 177 ? -60.986 -13.967 95.196 1.00 90.56 177 LEU A CA 1
ATOM 1409 C C . LEU A 1 177 ? -62.497 -14.075 94.975 1.00 90.56 177 LEU A C 1
ATOM 1411 O O . LEU A 1 177 ? -63.288 -13.901 95.900 1.00 90.56 177 LEU A O 1
ATOM 1415 N N . LYS A 1 178 ? -62.926 -14.384 93.746 1.00 90.69 178 LYS A N 1
ATOM 1416 C CA . LYS A 1 178 ? -64.341 -14.612 93.434 1.00 90.69 178 LYS A CA 1
ATOM 1417 C C . LYS A 1 178 ? -64.897 -15.832 94.172 1.00 90.69 178 LYS A C 1
ATOM 1419 O O . LYS A 1 178 ? -66.055 -15.796 94.590 1.00 90.69 178 LYS A O 1
ATOM 1424 N N . LEU A 1 179 ? -64.100 -16.889 94.329 1.00 86.75 179 LEU A N 1
ATOM 1425 C CA . LEU A 1 179 ? -64.469 -18.072 95.104 1.00 86.75 179 LEU A CA 1
ATOM 1426 C C . LEU A 1 179 ? -64.564 -17.746 96.601 1.00 86.75 179 LEU A C 1
ATOM 1428 O O . LEU A 1 179 ? -65.593 -18.036 97.203 1.00 86.75 179 LEU A O 1
ATOM 1432 N N . GLU A 1 180 ? -63.570 -17.060 97.170 1.00 85.12 180 GLU A N 1
ATOM 1433 C CA . GLU A 1 180 ? -63.601 -16.595 98.565 1.00 85.12 180 GLU A CA 1
ATOM 1434 C C . GLU A 1 180 ? -64.808 -15.689 98.838 1.00 85.12 180 GLU A C 1
ATOM 1436 O O . GLU A 1 180 ? -65.473 -15.824 99.863 1.00 85.12 180 GLU A O 1
ATOM 1441 N N . LEU A 1 181 ? -65.160 -14.796 97.906 1.00 80.56 181 LEU A N 1
ATOM 1442 C CA . LEU A 1 181 ? -66.345 -13.945 98.027 1.00 80.56 181 LEU A CA 1
ATOM 1443 C C . LEU A 1 181 ? -67.648 -14.762 97.994 1.00 80.56 181 LEU A C 1
ATOM 1445 O O . LEU A 1 181 ? -68.585 -14.458 98.734 1.00 80.56 181 LEU A O 1
ATOM 1449 N N . LEU A 1 182 ? -67.719 -15.800 97.155 1.00 79.50 182 LEU A N 1
ATOM 1450 C CA . LEU A 1 182 ? -68.846 -16.738 97.124 1.00 79.50 182 LEU A CA 1
ATOM 1451 C C . LEU A 1 182 ? -68.953 -17.533 98.431 1.00 79.50 182 LEU A C 1
ATOM 1453 O O . LEU A 1 182 ? -70.057 -17.715 98.942 1.00 79.50 182 LEU A O 1
ATOM 1457 N N . GLU A 1 183 ? -67.832 -17.972 98.999 1.00 79.56 183 GLU A N 1
ATOM 1458 C CA . GLU A 1 183 ? -67.779 -18.658 100.293 1.00 79.56 183 GLU A CA 1
ATOM 1459 C C . GLU A 1 183 ? -68.165 -17.728 101.449 1.00 79.56 183 GLU A C 1
ATOM 1461 O O . GLU A 1 183 ? -68.991 -18.099 102.284 1.00 79.56 183 GLU A O 1
ATOM 1466 N N . ALA A 1 184 ? -67.673 -16.488 101.460 1.00 73.50 184 ALA A N 1
ATOM 1467 C CA . ALA A 1 184 ? -68.071 -15.466 102.422 1.00 73.50 184 ALA A CA 1
ATOM 1468 C C . ALA A 1 184 ? -69.573 -15.155 102.313 1.00 73.50 184 ALA A C 1
ATOM 1470 O O . ALA A 1 184 ? -70.271 -15.130 103.327 1.00 73.50 184 ALA A O 1
ATOM 1471 N N . SER A 1 185 ? -70.101 -15.015 101.092 1.00 72.00 185 SER A N 1
ATOM 1472 C CA . SER A 1 185 ? -71.532 -14.810 100.835 1.00 72.00 185 SER A CA 1
ATOM 1473 C C . SER A 1 185 ? -72.385 -16.000 101.296 1.00 72.00 185 SER A C 1
ATOM 1475 O O . SER A 1 185 ? -73.432 -15.806 101.916 1.00 72.00 185 SER A O 1
ATOM 1477 N N . ASN A 1 186 ? -71.925 -17.233 101.068 1.00 62.00 186 ASN A N 1
ATOM 1478 C CA . ASN A 1 186 ? -72.608 -18.443 101.525 1.00 62.00 186 ASN A CA 1
ATOM 1479 C C . ASN A 1 186 ? -72.536 -18.622 103.047 1.00 62.00 186 ASN A C 1
ATOM 1481 O O . ASN A 1 186 ? -73.530 -19.027 103.646 1.00 62.00 186 ASN A O 1
ATOM 1485 N N . SER A 1 187 ? -71.417 -18.272 103.691 1.00 56.03 187 SER A N 1
ATOM 1486 C CA . SER A 1 187 ? -71.317 -18.290 105.155 1.00 56.03 187 SER A CA 1
ATOM 1487 C C . SER A 1 187 ? -72.267 -17.270 105.791 1.00 56.03 187 SER A C 1
ATOM 1489 O O . SER A 1 187 ? -72.932 -17.591 106.775 1.00 56.03 187 SER A O 1
ATOM 1491 N N . HIS A 1 188 ? -72.443 -16.098 105.165 1.00 50.53 188 HIS A N 1
ATOM 1492 C CA . HIS A 1 188 ? -73.444 -15.112 105.572 1.00 50.53 188 HIS A CA 1
ATOM 1493 C C . HIS A 1 188 ? -74.872 -15.666 105.442 1.00 50.53 188 HIS A C 1
ATOM 1495 O O . HIS A 1 188 ? -75.675 -15.515 106.355 1.00 50.53 188 HIS A O 1
ATOM 1501 N N . LYS A 1 189 ? -75.158 -16.429 104.379 1.00 48.72 189 LYS A N 1
ATOM 1502 C CA . LYS A 1 189 ? -76.445 -17.124 104.194 1.00 48.72 189 LYS A CA 1
ATOM 1503 C C . LYS A 1 189 ? -76.713 -18.223 105.233 1.00 48.72 189 LYS A C 1
ATOM 1505 O O . LYS A 1 189 ? -77.865 -18.485 105.549 1.00 48.72 189 LYS A O 1
ATOM 1510 N N . THR A 1 190 ? -75.677 -18.861 105.783 1.00 39.75 190 THR A N 1
ATOM 1511 C CA . THR A 1 190 ? -75.832 -19.895 106.829 1.00 39.75 190 THR A CA 1
ATOM 1512 C C . THR A 1 190 ? -75.921 -19.349 108.256 1.00 39.75 190 THR A C 1
ATOM 1514 O O . THR A 1 190 ? -76.326 -20.091 109.152 1.00 39.75 190 THR A O 1
ATOM 1517 N N . PHE A 1 191 ? -75.578 -18.075 108.486 1.00 42.34 191 PHE A N 1
ATOM 1518 C CA . PHE A 1 191 ? -75.778 -17.432 109.790 1.00 42.34 191 PHE A CA 1
ATOM 1519 C C . PHE A 1 191 ? -77.227 -16.979 110.027 1.00 42.34 191 PHE A C 1
ATOM 1521 O O . PHE A 1 191 ? -77.614 -16.836 111.187 1.00 42.34 191 PHE A O 1
ATOM 1528 N N . ASP A 1 192 ? -78.046 -16.859 108.979 1.00 42.09 192 ASP A N 1
ATOM 1529 C CA . ASP A 1 192 ? -79.450 -16.449 109.118 1.00 42.09 192 ASP A CA 1
ATOM 1530 C C . ASP A 1 192 ? -80.421 -17.614 109.417 1.00 42.09 192 ASP A C 1
ATOM 1532 O O . ASP A 1 192 ? -81.474 -17.390 110.010 1.00 42.09 192 ASP A O 1
ATOM 1536 N N . ASP A 1 193 ? -80.072 -18.875 109.123 1.00 41.00 193 ASP A N 1
ATOM 1537 C CA . ASP A 1 193 ? -81.053 -19.981 109.146 1.00 41.00 193 ASP A CA 1
ATOM 1538 C C . ASP A 1 193 ? -81.132 -20.806 110.450 1.00 41.00 193 ASP A C 1
ATOM 1540 O O . ASP A 1 193 ? -81.930 -21.744 110.533 1.00 41.00 193 ASP A O 1
ATOM 1544 N N . LYS A 1 194 ? -80.354 -20.500 111.504 1.00 38.84 194 LYS A N 1
ATOM 1545 C CA . LYS A 1 194 ? -80.413 -21.297 112.757 1.00 38.84 194 LYS A CA 1
ATOM 1546 C C . LYS A 1 194 ? -80.477 -20.566 114.094 1.00 38.84 1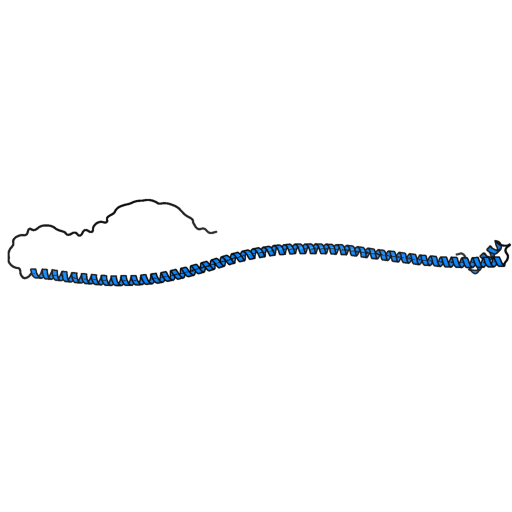94 LYS A C 1
ATOM 1548 O O . LYS A 1 194 ? -80.578 -21.252 115.110 1.00 38.84 194 LYS A O 1
ATOM 1553 N N . THR A 1 195 ? -80.518 -19.232 114.138 1.00 38.31 195 THR A N 1
ATOM 1554 C CA . THR A 1 195 ? -80.673 -18.536 115.434 1.00 38.31 195 THR A CA 1
ATOM 1555 C C . THR A 1 195 ? -81.446 -17.217 115.377 1.00 38.31 195 THR A C 1
ATOM 1557 O O . THR A 1 195 ? -81.033 -16.273 116.027 1.00 38.31 195 THR A O 1
ATOM 1560 N N . LEU A 1 196 ? -82.580 -17.121 114.676 1.00 37.22 196 LEU A N 1
ATOM 1561 C CA . LEU A 1 196 ? -83.541 -16.024 114.905 1.00 37.22 196 LEU A CA 1
ATOM 1562 C C . LEU A 1 196 ? -84.989 -16.483 114.657 1.00 37.22 196 LEU A C 1
ATOM 1564 O O . LEU A 1 196 ? -85.667 -16.048 113.732 1.00 37.22 196 LEU A O 1
ATOM 1568 N N . ALA A 1 197 ? -85.485 -17.368 115.525 1.00 34.66 197 ALA A N 1
ATOM 1569 C CA . ALA A 1 197 ? -86.920 -17.492 115.761 1.00 34.66 197 ALA A CA 1
ATOM 1570 C C . ALA A 1 197 ? -87.298 -16.580 116.940 1.00 34.66 197 ALA A C 1
ATOM 1572 O O . ALA A 1 197 ? -86.701 -16.697 118.008 1.00 34.66 197 ALA A O 1
ATOM 1573 N N . LEU A 1 198 ? -88.319 -15.741 116.722 1.00 35.25 198 LEU A N 1
ATOM 1574 C CA . LEU A 1 198 ? -88.980 -14.796 117.641 1.00 35.25 198 LEU A CA 1
ATOM 1575 C C . LEU A 1 198 ? -88.322 -13.415 117.822 1.00 35.25 198 LEU A C 1
ATOM 1577 O O . LEU A 1 198 ? -87.696 -13.143 118.840 1.00 35.25 198 LEU A O 1
ATOM 1581 N N . GLN A 1 199 ? -88.658 -12.473 116.934 1.00 38.12 199 GLN A N 1
ATOM 1582 C CA . GLN A 1 199 ? -89.625 -11.439 117.331 1.00 38.12 199 GLN A CA 1
ATOM 1583 C C . GLN A 1 199 ? -90.298 -10.759 116.131 1.00 38.12 199 GLN A C 1
ATOM 1585 O O . GLN A 1 199 ? -89.689 -10.486 115.103 1.00 38.12 199 GLN A O 1
ATOM 1590 N N . ASP A 1 200 ? -91.595 -10.537 116.307 1.00 33.78 200 ASP A N 1
ATOM 1591 C CA . ASP A 1 200 ? -92.599 -10.186 115.315 1.00 33.78 200 ASP A CA 1
ATOM 1592 C C . ASP A 1 200 ? -92.391 -8.866 114.552 1.00 33.78 200 ASP A C 1
ATOM 1594 O O . ASP A 1 200 ? -92.162 -7.801 115.121 1.00 33.78 200 ASP A O 1
ATOM 1598 N N . ASN A 1 201 ? -92.611 -8.964 113.239 1.00 34.16 201 ASN A N 1
ATOM 1599 C CA . ASN A 1 201 ? -93.398 -8.070 112.386 1.00 34.16 201 ASN A CA 1
ATOM 1600 C C . ASN A 1 201 ? -93.619 -6.616 112.853 1.00 34.16 201 ASN A C 1
ATOM 1602 O O . ASN A 1 201 ? -94.594 -6.291 113.537 1.00 34.16 201 ASN A O 1
ATOM 1606 N N . LYS A 1 202 ? -92.858 -5.700 112.244 1.00 35.34 202 LYS A N 1
ATOM 1607 C CA . LYS A 1 202 ? -93.422 -4.445 111.732 1.00 35.34 202 LYS A CA 1
ATOM 1608 C C . LYS A 1 202 ? -92.867 -4.139 110.343 1.00 35.34 202 LYS A C 1
ATOM 1610 O O . LYS A 1 202 ? -91.671 -4.206 110.090 1.00 35.34 202 LYS A O 1
ATOM 1615 N N . THR A 1 203 ? -93.803 -3.864 109.452 1.00 33.97 203 THR A N 1
ATOM 1616 C CA . THR A 1 203 ? -93.705 -3.817 107.999 1.00 33.97 203 THR A CA 1
ATOM 1617 C C . THR A 1 203 ? -92.750 -2.746 107.460 1.00 33.97 203 THR A C 1
ATOM 1619 O O . THR A 1 203 ? -92.814 -1.582 107.849 1.00 33.97 203 THR A O 1
ATOM 1622 N N . LEU A 1 204 ? -91.926 -3.191 106.507 1.00 36.06 204 LEU A N 1
ATOM 1623 C CA . LEU A 1 204 ? -91.251 -2.476 105.419 1.00 36.06 204 LEU A CA 1
ATOM 1624 C C . LEU A 1 204 ? -92.002 -1.252 104.870 1.00 36.06 204 LEU A C 1
ATOM 1626 O O . LEU A 1 204 ? -93.121 -1.417 104.399 1.00 36.06 204 LEU A O 1
ATOM 1630 N N . VAL A 1 205 ? -91.309 -0.108 104.767 1.00 34.34 205 VAL A N 1
ATOM 1631 C CA . VAL A 1 205 ? -91.171 0.679 103.521 1.00 34.34 205 VAL A CA 1
ATOM 1632 C C . VAL A 1 205 ? -89.862 1.479 103.599 1.00 34.34 205 VAL A C 1
ATOM 1634 O O . VAL A 1 205 ? -89.769 2.430 104.366 1.00 34.34 205 VAL A O 1
ATOM 1637 N N . LEU A 1 206 ? -88.871 1.136 102.775 1.00 32.78 206 LEU A N 1
ATOM 1638 C CA . LEU A 1 206 ? -87.895 2.098 102.251 1.00 32.78 206 LEU A CA 1
ATOM 1639 C C . LEU A 1 206 ? -87.597 1.695 100.807 1.00 32.78 206 LEU A C 1
ATOM 1641 O O . LEU A 1 206 ? -86.755 0.849 100.517 1.00 32.78 206 LEU A O 1
ATOM 1645 N N . GLN A 1 207 ? -88.414 2.265 99.928 1.00 37.34 207 GLN A N 1
ATOM 1646 C CA . GLN A 1 207 ? -88.200 2.316 98.496 1.00 37.34 207 GLN A CA 1
ATOM 1647 C C . GLN A 1 207 ? -87.126 3.363 98.172 1.00 37.34 207 GLN A C 1
ATOM 1649 O O . GLN A 1 207 ? -87.145 4.470 98.709 1.00 37.34 207 GLN A O 1
ATOM 1654 N N . ASP A 1 208 ? -86.303 2.980 97.201 1.00 32.09 208 ASP A N 1
ATOM 1655 C CA . ASP A 1 208 ? -85.786 3.793 96.102 1.00 32.09 208 ASP A CA 1
ATOM 1656 C C . ASP A 1 208 ? -84.436 4.537 96.221 1.00 32.09 208 ASP A C 1
ATOM 1658 O O . ASP A 1 208 ? -84.258 5.540 96.907 1.00 32.09 208 ASP A O 1
ATOM 1662 N N . ASN A 1 209 ? -83.560 4.078 95.312 1.00 37.69 209 ASN A N 1
ATOM 1663 C CA . ASN A 1 209 ? -82.640 4.826 94.449 1.00 37.69 209 ASN A CA 1
ATOM 1664 C C . ASN A 1 209 ? -81.223 5.143 94.950 1.00 37.69 209 ASN A C 1
ATOM 1666 O O . ASN A 1 209 ? -80.969 6.188 95.544 1.00 37.69 209 ASN A O 1
ATOM 1670 N N . LYS A 1 210 ? -80.253 4.360 94.450 1.00 36.25 210 LYS A N 1
ATOM 1671 C CA . LYS A 1 210 ? -79.286 4.871 93.454 1.00 36.25 210 LYS A CA 1
ATOM 1672 C C . LYS A 1 210 ? -78.460 3.753 92.814 1.00 36.25 210 LYS A C 1
ATOM 1674 O O . LYS A 1 210 ? -77.529 3.215 93.402 1.00 36.25 210 LYS A O 1
ATOM 1679 N N . THR A 1 211 ? -78.792 3.462 91.563 1.00 36.28 211 THR A N 1
ATOM 1680 C CA . THR A 1 211 ? -77.952 2.764 90.589 1.00 36.28 211 THR A CA 1
ATOM 1681 C C . THR A 1 211 ? -76.695 3.603 90.333 1.00 36.28 211 THR A C 1
ATOM 1683 O O . THR A 1 211 ? -76.804 4.714 89.816 1.00 36.28 211 THR A O 1
ATOM 1686 N N . LEU A 1 212 ? -75.507 3.102 90.678 1.00 35.19 212 LEU A N 1
ATOM 1687 C CA . LEU A 1 212 ? -74.248 3.634 90.147 1.00 35.19 212 LEU A CA 1
ATOM 1688 C C . LEU A 1 212 ? -73.962 2.917 88.827 1.00 35.19 212 LEU A C 1
ATOM 1690 O O . LEU A 1 212 ? -73.338 1.862 88.778 1.00 35.19 212 LEU A O 1
ATOM 1694 N N . VAL A 1 213 ? -74.506 3.494 87.759 1.00 34.31 213 VAL A N 1
ATOM 1695 C CA . VAL A 1 213 ? -74.073 3.246 86.387 1.00 34.31 213 VAL A CA 1
ATOM 1696 C C . VAL A 1 213 ? -72.731 3.959 86.225 1.00 34.31 213 VAL A C 1
ATOM 1698 O O . VAL A 1 213 ? -72.694 5.187 86.231 1.00 34.31 213 VAL A O 1
ATOM 1701 N N . LEU A 1 214 ? -71.636 3.210 86.095 1.00 34.25 214 LEU A N 1
ATOM 1702 C CA . LEU A 1 214 ? -70.434 3.731 85.444 1.00 34.25 214 LEU A CA 1
ATOM 1703 C C . LEU A 1 214 ? -70.691 3.633 83.941 1.00 34.25 214 LEU A C 1
ATOM 1705 O O . LEU A 1 214 ? -70.596 2.568 83.337 1.00 34.25 214 LEU A O 1
ATOM 1709 N N . GLN A 1 215 ? -71.172 4.745 83.395 1.00 35.50 215 GLN A N 1
ATOM 1710 C CA . GLN A 1 215 ? -71.304 4.986 81.969 1.00 35.50 215 GLN A CA 1
ATOM 1711 C C . GLN A 1 215 ? -69.945 5.499 81.498 1.00 35.50 215 GLN A C 1
ATOM 1713 O O . GLN A 1 215 ? -69.506 6.553 81.953 1.00 35.50 215 GLN A O 1
ATOM 1718 N N . ASP A 1 216 ? -69.290 4.741 80.623 1.00 36.16 216 ASP A N 1
ATOM 1719 C CA . ASP A 1 216 ? -68.116 5.212 79.900 1.00 36.16 216 ASP A CA 1
ATOM 1720 C C . ASP A 1 216 ? -68.511 6.403 79.024 1.00 36.16 216 ASP A C 1
ATOM 1722 O O . ASP A 1 216 ? -69.455 6.345 78.224 1.00 36.16 216 ASP A O 1
ATOM 1726 N N . ASP A 1 217 ? -67.792 7.501 79.231 1.00 39.09 217 ASP A N 1
ATOM 1727 C CA . ASP A 1 217 ? -68.007 8.751 78.535 1.00 39.09 217 ASP A CA 1
ATOM 1728 C C . ASP A 1 217 ? -67.677 8.622 77.051 1.00 39.09 217 ASP A C 1
ATOM 1730 O O . ASP A 1 217 ? -66.655 8.088 76.612 1.00 39.09 217 ASP A O 1
ATOM 1734 N N . LYS A 1 218 ? -68.607 9.172 76.280 1.00 37.44 218 LYS A N 1
ATOM 1735 C CA . LYS A 1 218 ? -68.548 9.319 74.840 1.00 37.44 218 LYS A CA 1
ATOM 1736 C C . LYS A 1 218 ? -67.301 10.090 74.421 1.00 37.44 218 LYS A C 1
ATOM 1738 O O . LYS A 1 218 ? -67.034 11.202 74.867 1.00 37.44 218 LYS A O 1
ATOM 1743 N N . THR A 1 219 ? -66.640 9.493 73.443 1.00 36.66 219 THR A N 1
ATOM 1744 C CA . THR A 1 219 ? -65.849 10.102 72.380 1.00 36.66 219 THR A CA 1
ATOM 1745 C C . THR A 1 219 ? -66.307 11.527 72.045 1.00 36.66 219 THR A C 1
ATOM 1747 O O . THR A 1 219 ? -67.399 11.746 71.518 1.00 36.66 219 T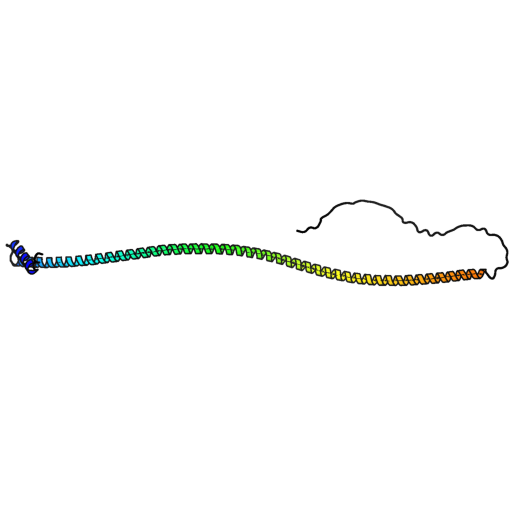HR A O 1
ATOM 1750 N N . LEU A 1 220 ? -65.428 12.493 72.313 1.00 35.19 220 LEU A N 1
ATOM 1751 C CA . LEU A 1 220 ? -65.454 13.814 71.698 1.00 35.19 220 LEU A CA 1
ATOM 1752 C C . LEU A 1 220 ? -64.977 13.687 70.244 1.00 35.19 220 LEU A C 1
ATOM 1754 O O . LEU A 1 220 ? -63.830 13.341 69.977 1.00 35.19 220 LEU A O 1
ATOM 1758 N N . VAL A 1 221 ? -65.872 13.995 69.316 1.00 42.59 221 VAL A N 1
ATOM 1759 C CA . VAL A 1 221 ? -65.587 14.469 67.951 1.00 42.59 221 VAL A CA 1
ATOM 1760 C C . VAL A 1 221 ? -66.213 15.870 67.932 1.00 42.59 221 VAL A C 1
ATOM 1762 O O . VAL A 1 221 ? -67.343 15.970 68.426 1.00 42.59 221 VAL A O 1
ATOM 1765 N N . PRO A 1 222 ? -65.549 16.963 67.484 1.00 45.34 222 PRO A N 1
ATOM 1766 C CA . PRO A 1 222 ? -65.251 17.194 66.054 1.00 45.34 222 PRO A CA 1
ATOM 1767 C C . PRO A 1 222 ? -63.998 18.102 65.829 1.00 45.34 222 PRO A C 1
ATOM 1769 O O . PRO A 1 222 ? -63.341 18.465 66.795 1.00 45.34 222 PRO A O 1
ATOM 1772 N N . GLN A 1 223 ? -63.475 18.479 64.658 1.00 36.97 223 GLN A N 1
ATOM 1773 C CA . GLN A 1 223 ? -63.975 18.921 63.346 1.00 36.97 223 GLN A CA 1
ATOM 1774 C C . GLN A 1 223 ? -62.766 18.844 62.382 1.00 36.97 223 GLN A C 1
ATOM 1776 O O . GLN A 1 223 ? -61.647 19.146 62.786 1.00 36.97 223 GLN A O 1
ATOM 1781 N N . ASP A 1 224 ? -62.902 18.252 61.199 1.00 34.47 224 ASP A N 1
ATOM 1782 C CA . ASP A 1 224 ? -63.267 18.884 59.916 1.00 34.47 224 ASP A CA 1
ATOM 1783 C C . ASP A 1 224 ? -62.239 19.836 59.283 1.00 34.47 224 ASP A C 1
ATOM 1785 O O . ASP A 1 224 ? -61.706 20.746 59.914 1.00 34.47 224 ASP A O 1
ATOM 1789 N N . ASN A 1 225 ? -62.159 19.658 57.956 1.00 39.44 225 ASN A N 1
ATOM 1790 C CA . ASN A 1 225 ? -61.584 20.478 56.887 1.00 39.44 225 ASN A CA 1
ATOM 1791 C C . ASN A 1 225 ? -60.174 20.096 56.418 1.00 39.44 225 ASN A C 1
ATOM 1793 O O . ASN A 1 225 ? -59.244 20.023 57.202 1.00 39.44 225 ASN A O 1
ATOM 1797 N N . SER A 1 226 ? -59.892 19.943 55.125 1.00 38.06 226 SER A N 1
ATOM 1798 C CA . SER A 1 226 ? -60.696 19.988 53.898 1.00 38.06 226 SER A CA 1
ATOM 1799 C C . SER A 1 226 ? -59.702 19.798 52.734 1.00 38.06 226 SER A C 1
ATOM 1801 O O . SER A 1 226 ? -58.663 20.444 52.771 1.00 38.06 226 SER A O 1
ATOM 1803 N N . ILE A 1 227 ? -60.079 19.025 51.699 1.00 32.56 227 ILE A N 1
ATOM 1804 C CA . ILE A 1 227 ? -59.763 19.260 50.262 1.00 32.56 227 ILE A CA 1
ATOM 1805 C C . ILE A 1 227 ? -58.257 19.082 49.875 1.00 32.56 227 ILE A C 1
ATOM 1807 O O . ILE A 1 227 ? -57.394 19.793 50.366 1.00 32.56 227 ILE A O 1
ATOM 1811 N N . LEU A 1 228 ? -57.827 18.125 49.036 1.00 37.69 228 LEU A N 1
ATOM 1812 C CA . LEU A 1 228 ? -58.019 18.013 47.576 1.00 37.69 228 LEU A CA 1
ATOM 1813 C C . LEU A 1 228 ? -57.597 16.613 47.069 1.00 37.69 228 LEU A C 1
ATOM 1815 O O . LEU A 1 228 ? -56.480 16.171 47.321 1.00 37.69 228 LEU A O 1
ATOM 1819 N N . ASP A 1 229 ? -58.467 15.989 46.281 1.00 41.59 229 ASP A N 1
ATOM 1820 C CA . ASP A 1 229 ? -58.123 15.164 45.102 1.00 41.59 229 ASP A CA 1
ATOM 1821 C C . ASP A 1 229 ? -58.066 16.138 43.878 1.00 41.59 229 ASP A C 1
ATOM 1823 O O . ASP A 1 229 ? -58.523 17.277 44.067 1.00 41.59 229 ASP A O 1
ATOM 1827 N N . PRO A 1 230 ? -57.659 15.809 42.620 1.00 54.47 230 PRO A N 1
ATOM 1828 C CA . PRO A 1 230 ? -57.221 14.524 42.036 1.00 54.47 230 PRO A CA 1
ATOM 1829 C C . PRO A 1 230 ? -56.091 14.620 40.951 1.00 54.47 230 PRO A C 1
ATOM 1831 O O . PRO A 1 230 ? -55.582 15.704 40.667 1.00 54.47 230 PRO A O 1
ATOM 1834 N N . LYS A 1 231 ? -55.837 13.483 40.258 1.00 37.91 231 LYS A N 1
ATOM 1835 C CA . LYS A 1 231 ? -55.177 13.275 38.927 1.00 37.91 231 LYS A CA 1
ATOM 1836 C C . LYS A 1 231 ? -53.645 13.150 38.914 1.00 37.91 231 LYS A C 1
ATOM 1838 O O . LYS A 1 231 ? -52.976 13.806 39.693 1.00 37.91 231 LYS A O 1
ATOM 1843 N N . ASP A 1 232 ? -52.985 12.340 38.084 1.00 37.44 232 ASP A N 1
ATOM 1844 C CA . ASP A 1 232 ? -53.269 11.680 36.790 1.00 37.44 232 ASP A CA 1
ATOM 1845 C C . ASP A 1 232 ? -52.390 10.401 36.729 1.00 37.44 232 ASP A C 1
ATOM 1847 O O . ASP A 1 232 ? -51.287 10.385 37.272 1.00 37.44 232 ASP A O 1
ATOM 1851 N N . ASP A 1 233 ? -52.912 9.244 36.325 1.00 44.69 233 ASP A N 1
ATOM 1852 C CA . ASP A 1 233 ? -52.895 8.668 34.963 1.00 44.69 233 ASP A CA 1
ATOM 1853 C C . ASP A 1 233 ? -51.545 8.074 34.472 1.00 44.69 233 ASP A C 1
ATOM 1855 O O . ASP A 1 233 ? -50.554 8.760 34.252 1.00 44.69 233 ASP A O 1
ATOM 1859 N N . GLN A 1 234 ? -51.586 6.745 34.292 1.00 44.25 234 GLN A N 1
ATOM 1860 C CA . GLN A 1 234 ? -50.996 5.900 33.238 1.00 44.25 234 GLN A CA 1
ATOM 1861 C C . GLN A 1 234 ? -49.595 6.166 32.658 1.00 44.25 234 GLN A C 1
ATOM 1863 O O . GLN A 1 234 ? -49.381 7.165 31.985 1.00 44.25 234 GLN A O 1
ATOM 1868 N N . VAL A 1 235 ? -48.772 5.100 32.624 1.00 46.91 235 VAL A N 1
ATOM 1869 C CA . VAL A 1 235 ? -48.115 4.623 31.381 1.00 46.91 235 VAL A CA 1
ATOM 1870 C C . VAL A 1 235 ? -47.979 3.081 31.414 1.00 46.91 235 VAL A C 1
ATOM 1872 O O . VAL A 1 235 ? -47.563 2.546 32.444 1.00 46.91 235 VAL A O 1
ATOM 1875 N N . PRO A 1 236 ? -48.311 2.347 30.330 1.00 54.22 236 PRO A N 1
ATOM 1876 C CA . PRO A 1 236 ? -48.180 0.892 30.247 1.00 54.22 236 PRO A CA 1
ATOM 1877 C C . PRO A 1 236 ? -46.829 0.423 29.675 1.00 54.22 236 PRO A C 1
ATOM 1879 O O . PRO A 1 236 ? -46.119 1.148 28.980 1.00 54.22 236 PRO A O 1
ATOM 1882 N N . HIS A 1 237 ? -46.521 -0.848 29.931 1.00 46.88 237 HIS A N 1
ATOM 1883 C CA . HIS A 1 237 ? -45.458 -1.625 29.294 1.00 46.88 237 HIS A CA 1
ATOM 1884 C C . HIS A 1 237 ? -45.815 -2.047 27.859 1.00 46.88 237 HIS A C 1
ATOM 1886 O O . HIS A 1 237 ? -46.894 -2.594 27.663 1.00 46.88 237 HIS A O 1
ATOM 1892 N N . THR A 1 238 ? -44.859 -1.925 26.928 1.00 48.00 238 THR A N 1
ATOM 1893 C CA . THR A 1 238 ? -44.576 -2.805 25.758 1.00 48.00 238 THR A CA 1
ATOM 1894 C C . THR A 1 238 ? -43.200 -2.371 25.214 1.00 48.00 238 THR A C 1
ATOM 1896 O O . THR A 1 238 ? -43.008 -1.178 25.016 1.00 48.00 238 THR A O 1
ATOM 1899 N N . SER A 1 239 ? -42.128 -3.171 25.140 1.00 42.44 239 SER A N 1
ATOM 1900 C CA . SER A 1 239 ? -41.860 -4.356 24.299 1.00 42.44 239 SER A CA 1
ATOM 1901 C C . SER A 1 239 ? -42.002 -4.117 22.790 1.00 42.44 239 SER A C 1
ATOM 1903 O O . SER A 1 239 ? -43.079 -4.359 22.253 1.00 42.44 239 SER A O 1
ATOM 1905 N N . ALA A 1 240 ? -40.908 -3.686 22.143 1.00 48.44 240 ALA A N 1
ATOM 1906 C CA . ALA A 1 240 ? -40.321 -4.179 20.879 1.00 48.44 240 ALA A CA 1
ATOM 1907 C C . ALA A 1 240 ? -39.239 -3.199 20.398 1.00 48.44 240 ALA A C 1
ATOM 1909 O O . ALA A 1 240 ? -39.572 -2.007 20.219 1.00 48.44 240 ALA A O 1
#